Protein 3IG9 (pdb70)

B-factor: mean 31.06, std 15.55, range [7.88, 134.61]

Solvent-accessible surface area: 17744 Å² total; per-residue (Å²): 91,30,59,11,1,6,66,12,75,87,24,116,27,52,183,51,91,38,9,128,29,45,79,0,0,0,34,89,120,30,30,53,128,93,84,144,94,64,36,96,77,75,74,70,79,114,43,158,165,37,68,36,143,57,56,3,94,67,54,15,2,7,112,34,43,10,55,50,16,48,76,58,41,112,130,118,31,29,62,0,3,8,65,14,90,83,37,116,23,56,181,47,90,20,9,93,34,50,78,1,0,0,34,7,114,38,10,30,117,97,29,141,20,43,42,39,87,15,47,4,76,16,41,157,163,38,66,40,142,60,59,4,112,71,50,52,34,6,121,94,51,10,50,45,12,42,79,55,46,106,86,97,101,30,59,12,0,7,69,17,76,77,18,115,32,52,179,41,93,33,8,82,31,47,79,0,0,0,31,89,110,34,30,47,115,95,84,129,93,62,53,93,78,76,84,74,85,110,33,155,165,37,55,37,142,57,53,2,106,77,49,55,31,6,127,78,44,11,52,46,12,39,52,50,5,46,131,78,29,59,0,4,7,76,13,75,75,26,114,36,52,170,48,89,36,10,122,30,57,77,1,0,0,33,6,110,31,10,21,120,73,42,131,25,42,27,22,51,13,46,4,88,18,44,158,165,37,72,50,140,59,58,4,114,77,47,51,36,3,118,90,50,8,54,46,10,39,75,56,33,117,128

CATH classification: 3.90.930.20

Structure (mmCIF, N/CA/C/O backbone):
data_3IG9
#
_entry.id   3IG9
#
_cell.length_a   49.128
_cell.length_b   49.128
_cell.length_c   198.674
_cell.angle_alpha   90.00
_cell.angle_beta   90.00
_cell.angle_gamma   120.00
#
_symmetry.space_group_name_H-M   'P 61'
#
loop_
_entity.id
_entity.type
_entity.pdbx_description
1 polymer 'Soc small outer capsid protein'
2 non-polymer IMIDAZOLE
3 water water
#
loop_
_atom_site.group_PDB
_atom_site.id
_atom_site.type_symbol
_atom_site.label_atom_id
_atom_site.label_alt_id
_atom_site.label_comp_id
_atom_site.label_asym_id
_atom_site.label_entity_id
_atom_site.label_seq_id
_atom_site.pdbx_PDB_ins_code
_atom_site.Cartn_x
_atom_site.Cartn_y
_atom_site.Cartn_z
_atom_site.occupancy
_atom_site.B_iso_or_equiv
_atom_site.auth_seq_id
_atom_site.auth_comp_id
_atom_site.auth_asym_id
_atom_site.auth_atom_id
_atom_site.pdbx_PDB_model_num
ATOM 1 N N . GLY A 1 2 ? -6.428 26.058 94.164 1.00 54.09 2 GLY A N 1
ATOM 2 C CA . GLY A 1 2 ? -6.379 27.275 93.373 1.00 46.23 2 GLY A CA 1
ATOM 3 C C . GLY A 1 2 ? -5.282 28.232 93.811 1.00 43.01 2 GLY A C 1
ATOM 4 O O . GLY A 1 2 ? -4.697 28.090 94.888 1.00 32.73 2 GLY A O 1
ATOM 5 N N . GLY A 1 3 ? -4.992 29.214 92.965 1.00 34.70 3 GLY A N 1
ATOM 6 C CA . GLY A 1 3 ? -4.003 30.219 93.300 1.00 30.81 3 GLY A CA 1
ATOM 7 C C . GLY A 1 3 ? -2.575 29.740 93.116 1.00 26.37 3 GLY A C 1
ATOM 8 O O . GLY A 1 3 ? -2.318 28.755 92.416 1.00 24.11 3 GLY A O 1
ATOM 9 N N . TYR A 1 4 ? -1.645 30.443 93.752 1.00 18.75 4 TYR A N 1
ATOM 10 C CA . TYR A 1 4 ? -0.225 30.173 93.573 1.00 16.59 4 TYR A CA 1
ATOM 11 C C . TYR A 1 4 ? 0.472 29.961 94.903 1.00 24.05 4 TYR A C 1
ATOM 12 O O . TYR A 1 4 ? 0.048 30.481 95.941 1.00 20.46 4 TYR A O 1
ATOM 21 N N . VAL A 1 5 ? 1.550 29.192 94.848 1.00 14.51 5 VAL A N 1
ATOM 22 C CA . VAL A 1 5 ? 2.489 29.081 95.953 1.00 13.06 5 VAL A CA 1
ATOM 23 C C . VAL A 1 5 ? 3.701 29.915 95.560 1.00 18.44 5 VAL A C 1
ATOM 24 O O . VAL A 1 5 ? 4.381 29.605 94.582 1.00 17.28 5 VAL A O 1
ATOM 28 N N . ASN A 1 6 ? 3.950 30.992 96.294 1.00 12.19 6 ASN A N 1
ATOM 29 C CA . ASN A 1 6 ? 5.078 31.860 95.997 1.00 11.03 6 ASN A CA 1
ATOM 30 C C . ASN A 1 6 ? 6.293 31.449 96.822 1.00 12.77 6 ASN A C 1
ATOM 31 O O . ASN A 1 6 ? 6.352 31.696 98.028 1.00 12.01 6 ASN A O 1
ATOM 36 N N . ILE A 1 7 ? 7.250 30.799 96.161 1.00 12.65 7 ILE A N 1
ATOM 37 C CA . ILE A 1 7 ? 8.422 30.240 96.829 1.00 12.62 7 ILE A CA 1
ATOM 38 C C . ILE A 1 7 ? 9.649 31.127 96.641 1.00 17.29 7 ILE A C 1
ATOM 39 O O . ILE A 1 7 ? 10.035 31.437 95.514 1.00 15.70 7 ILE A O 1
ATOM 44 N N . LYS A 1 8 ? 10.260 31.546 97.743 1.00 10.82 8 LYS A N 1
ATOM 45 C CA . LYS A 1 8 ? 11.561 32.188 97.660 1.00 13.94 8 LYS A CA 1
ATOM 46 C C . LYS A 1 8 ? 12.589 31.327 98.373 1.00 20.46 8 LYS A C 1
ATOM 47 O O . LYS A 1 8 ? 12.451 31.031 99.561 1.00 16.84 8 LYS A O 1
ATOM 53 N N . THR A 1 9 ? 13.615 30.921 97.637 1.00 16.30 9 THR A N 1
ATOM 54 C CA . THR A 1 9 ? 14.714 30.167 98.218 1.00 17.30 9 THR A CA 1
ATOM 55 C C . THR A 1 9 ? 15.918 31.086 98.359 1.00 17.71 9 THR A C 1
ATOM 56 O O . THR A 1 9 ? 16.047 32.072 97.627 1.00 19.59 9 THR A O 1
ATOM 60 N N . PHE A 1 10 ? 16.799 30.769 99.299 1.00 13.29 10 PHE A N 1
ATOM 61 C CA . PHE A 1 10 ? 17.886 31.672 99.641 1.00 16.11 10 PHE A CA 1
ATOM 62 C C . PHE A 1 10 ? 19.226 31.126 99.165 1.00 19.93 10 PHE A C 1
ATOM 63 O O . PHE A 1 10 ? 19.501 29.933 99.288 1.00 17.95 10 PHE A O 1
ATOM 71 N N . THR A 1 11 ? 20.060 32.010 98.628 1.00 19.72 11 THR A N 1
ATOM 72 C CA . THR A 1 11 ? 21.410 31.631 98.222 1.00 22.26 11 THR A CA 1
ATOM 73 C C . THR A 1 11 ? 22.209 31.180 99.438 1.00 19.35 11 THR A C 1
ATOM 74 O O . THR A 1 11 ? 22.151 31.812 100.493 1.00 24.70 11 THR A O 1
ATOM 78 N N . HIS A 1 12 ? 22.951 30.086 99.291 1.00 22.71 12 HIS A N 1
ATOM 79 C CA . HIS A 1 12 ? 23.764 29.554 100.383 1.00 22.13 12 HIS A CA 1
ATOM 80 C C . HIS A 1 12 ? 24.888 28.639 99.877 1.00 22.43 12 HIS A C 1
ATOM 81 O O . HIS A 1 12 ? 24.741 27.978 98.852 1.00 22.12 12 HIS A O 1
ATOM 88 N N . PRO A 1 13 ? 26.012 28.586 100.609 1.00 27.33 13 PRO A N 1
ATOM 89 C CA . PRO A 1 13 ? 27.124 27.692 100.260 1.00 28.43 13 PRO A CA 1
ATOM 90 C C . PRO A 1 13 ? 26.708 26.218 100.306 1.00 33.91 13 PRO A C 1
ATOM 91 O O . PRO A 1 13 ? 25.838 25.846 101.095 1.00 27.25 13 PRO A O 1
ATOM 95 N N . ALA A 1 14 ? 27.333 25.394 99.470 1.00 25.30 14 ALA A N 1
ATOM 96 C CA . ALA A 1 14 ? 27.039 23.964 99.412 1.00 33.44 14 ALA A CA 1
ATOM 97 C C . ALA A 1 14 ? 28.310 23.180 99.115 1.00 48.43 14 ALA A C 1
ATOM 98 O O . ALA A 1 14 ? 28.432 22.550 98.063 1.00 60.74 14 ALA A O 1
ATOM 100 N N . GLY A 1 15 ? 29.254 23.217 100.046 1.00 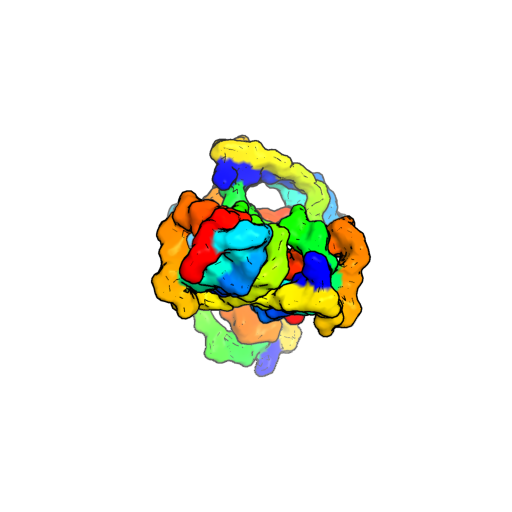39.18 15 GLY A N 1
ATOM 101 C CA . GLY A 1 15 ? 30.570 22.660 99.800 1.00 36.99 15 GLY A CA 1
ATOM 102 C C . GLY A 1 15 ? 31.512 23.774 99.396 1.00 37.49 15 GLY A C 1
ATOM 103 O O . GLY A 1 15 ? 31.074 24.797 98.867 1.00 36.42 15 GLY A O 1
ATOM 104 N N . GLU A 1 16 ? 32.804 23.591 99.644 1.00 35.58 16 GLU A N 1
ATOM 105 C CA . GLU A 1 16 ? 33.766 24.627 99.304 1.00 36.08 16 GLU A CA 1
ATOM 106 C C . GLU A 1 16 ? 33.726 24.906 97.803 1.00 35.91 16 GLU A C 1
ATOM 107 O O . GLU A 1 16 ? 33.665 23.984 96.989 1.00 37.81 16 GLU A O 1
ATOM 113 N N . GLY A 1 17 ? 33.730 26.185 97.446 1.00 38.02 17 GLY A N 1
ATOM 114 C CA . GLY A 1 17 ? 33.691 26.590 96.054 1.00 38.16 17 GLY A CA 1
ATOM 115 C C . GLY A 1 17 ? 32.357 26.333 95.372 1.00 36.62 17 GLY A C 1
ATOM 116 O O . GLY A 1 17 ? 32.222 26.559 94.172 1.00 40.09 17 GLY A O 1
ATOM 117 N N . LYS A 1 18 ? 31.369 25.864 96.132 1.00 27.70 18 LYS A N 1
ATOM 118 C CA . LYS A 1 18 ? 30.053 25.563 95.567 1.00 23.38 18 LYS A CA 1
ATOM 119 C C . LYS A 1 18 ? 28.923 26.254 96.314 1.00 26.81 18 LYS A C 1
ATOM 120 O O . LYS A 1 18 ? 29.059 26.599 97.484 1.00 25.18 18 LYS A O 1
ATOM 126 N N . GLU A 1 19 ? 27.804 26.454 95.625 1.00 22.60 19 GLU A N 1
ATOM 127 C CA . GLU A 1 19 ? 26.658 27.123 96.211 1.00 20.54 19 GLU A CA 1
ATOM 128 C C . GLU A 1 19 ? 25.377 26.667 95.535 1.00 24.36 19 GLU A C 1
ATOM 129 O O . GLU A 1 19 ? 25.405 25.954 94.532 1.00 29.48 19 GLU A O 1
ATOM 135 N N . VAL A 1 20 ? 24.254 27.069 96.111 1.00 20.32 20 VAL A N 1
ATOM 136 C CA . VAL A 1 20 ? 22.972 26.994 95.430 1.00 18.55 20 VAL A CA 1
ATOM 137 C C . VAL A 1 20 ? 22.438 28.417 95.403 1.00 26.24 20 VAL A C 1
ATOM 138 O O . VAL A 1 20 ? 22.336 29.065 96.443 1.00 22.13 20 VAL A O 1
ATOM 142 N N . LYS A 1 21 ? 22.128 28.913 94.211 1.00 27.36 21 LYS A N 1
ATOM 143 C CA . LYS A 1 21 ? 21.591 30.257 94.065 1.00 29.03 21 LYS A CA 1
ATOM 144 C C . LYS A 1 21 ? 20.125 30.265 94.485 1.00 24.97 21 LYS A C 1
ATOM 145 O O . LYS A 1 21 ? 19.394 29.309 94.228 1.00 21.82 21 LYS A O 1
ATOM 151 N N . GLY A 1 22 ? 19.702 31.340 95.143 1.00 18.85 22 GLY A N 1
ATOM 152 C CA . GLY A 1 22 ? 18.300 31.503 95.477 1.00 20.76 22 GLY A CA 1
ATOM 153 C C . GLY A 1 22 ? 17.496 31.829 94.234 1.00 24.85 22 GLY A C 1
ATOM 154 O O . GLY A 1 22 ? 18.051 32.266 93.222 1.00 21.86 22 GLY A O 1
ATOM 155 N N . MET A 1 23 ? 16.188 31.602 94.302 1.00 15.73 23 MET A N 1
ATOM 156 C CA . MET A 1 23 ? 15.281 31.980 93.228 1.00 18.02 23 MET A CA 1
ATOM 157 C C . MET A 1 23 ? 13.925 32.362 93.815 1.00 22.23 23 MET A C 1
ATOM 158 O O . MET A 1 23 ? 13.595 31.976 94.938 1.00 18.18 23 MET A O 1
ATOM 163 N N . GLU A 1 24 ? 13.149 33.124 93.050 1.00 15.49 24 GLU A N 1
ATOM 164 C CA . GLU A 1 24 ? 11.768 33.422 93.401 1.00 14.58 24 GLU A CA 1
ATOM 165 C C . GLU A 1 24 ? 10.865 32.910 92.284 1.00 27.18 24 GLU A C 1
ATOM 166 O O . GLU A 1 24 ? 10.972 33.354 91.140 1.00 21.19 24 GLU A O 1
ATOM 172 N N . VAL A 1 25 ? 9.983 31.972 92.613 1.00 16.37 25 VAL A N 1
ATOM 173 C CA . VAL A 1 25 ? 9.126 31.354 91.607 1.00 11.59 25 VAL A CA 1
ATOM 174 C C . VAL A 1 25 ? 7.705 31.247 92.113 1.00 13.94 25 VAL A C 1
ATOM 175 O O . VAL A 1 25 ? 7.487 30.895 93.269 1.00 13.93 25 VAL A O 1
ATOM 179 N N . SER A 1 26 ? 6.741 31.579 91.256 1.00 14.70 26 SER A N 1
ATOM 180 C CA . SER A 1 26 ? 5.333 31.360 91.577 1.00 13.57 26 SER A CA 1
ATOM 181 C C . SER A 1 26 ? 4.850 30.096 90.862 1.00 15.81 26 SER A C 1
ATOM 182 O O . SER A 1 26 ? 4.997 29.971 89.650 1.00 16.70 26 SER A O 1
ATOM 185 N N . VAL A 1 27 ? 4.301 29.160 91.633 1.00 13.06 27 VAL A N 1
ATOM 186 C CA . VAL A 1 27 ? 3.876 27.861 91.127 1.00 15.29 27 VAL A CA 1
ATOM 187 C C . VAL A 1 27 ? 2.387 27.654 91.383 1.00 18.75 27 VAL A C 1
ATOM 188 O O . VAL A 1 27 ? 1.951 27.722 92.530 1.00 18.89 27 VAL A O 1
ATOM 192 N N . PRO A 1 28 ? 1.599 27.399 90.320 1.00 18.79 28 PRO A N 1
ATOM 193 C CA . PRO A 1 28 ? 0.190 27.026 90.507 1.00 15.02 28 PRO A CA 1
ATOM 194 C C . PRO A 1 28 ? 0.085 25.933 91.569 1.00 23.45 28 PRO A C 1
ATOM 195 O O . PRO A 1 28 ? 0.852 24.978 91.505 1.00 14.46 28 PRO A O 1
ATOM 199 N N . PHE A 1 29 ? -0.824 26.057 92.534 1.00 16.79 29 PHE A N 1
ATOM 200 C CA . PHE A 1 29 ? -0.796 25.130 93.663 1.00 17.72 29 PHE A CA 1
ATOM 201 C C . PHE A 1 29 ? -0.990 23.674 93.266 1.00 17.07 29 PHE A C 1
ATOM 202 O O . PHE A 1 29 ? -0.418 22.782 93.888 1.00 21.92 29 PHE A O 1
ATOM 210 N N . GLU A 1 30 ? -1.814 23.428 92.254 1.00 14.11 30 GLU A N 1
ATOM 211 C CA . GLU A 1 30 ? -2.059 22.060 91.820 1.00 27.05 30 GLU A CA 1
ATOM 212 C C . GLU A 1 30 ? -0.792 21.399 91.268 1.00 27.74 30 GLU A C 1
ATOM 213 O O . GLU A 1 30 ? -0.525 20.230 91.547 1.00 18.87 30 GLU A O 1
ATOM 219 N N . ILE A 1 31 ? 0.006 22.160 90.525 1.00 19.23 31 ILE A N 1
ATOM 220 C CA . ILE A 1 31 ? 1.305 21.669 90.066 1.00 14.58 31 ILE A CA 1
ATOM 221 C C . ILE A 1 31 ? 2.220 21.391 91.253 1.00 14.78 31 ILE A C 1
ATOM 222 O O . ILE A 1 31 ? 2.875 20.352 91.323 1.00 18.90 31 ILE A O 1
ATOM 227 N N . TYR A 1 32 ? 2.244 22.318 92.200 1.00 17.60 32 TYR A N 1
ATOM 228 C CA . TYR A 1 32 ? 3.070 22.155 93.391 1.00 22.36 32 TYR A CA 1
ATOM 229 C C . TYR A 1 32 ? 2.671 20.926 94.209 1.00 20.78 32 TYR A C 1
ATOM 230 O O . TYR A 1 32 ? 3.523 20.124 94.591 1.00 21.60 32 TYR A O 1
ATOM 239 N N . SER A 1 33 ? 1.376 20.781 94.480 1.00 14.96 33 SER A N 1
ATOM 240 C CA . SER A 1 33 ? 0.914 19.707 95.361 1.00 28.32 33 SER A CA 1
ATOM 241 C C . SER A 1 33 ? 1.010 18.333 94.709 1.00 27.51 33 SER A C 1
ATOM 242 O O . SER A 1 33 ? 1.155 17.319 95.400 1.00 20.63 33 SER A O 1
ATOM 245 N N . ASN A 1 34 ? 0.941 18.303 93.378 1.00 22.61 34 ASN A N 1
ATOM 246 C CA . ASN A 1 34 ? 1.060 17.056 92.637 1.00 23.55 34 ASN A CA 1
ATOM 247 C C . ASN A 1 34 ? 2.425 16.410 92.837 1.00 30.28 34 ASN A C 1
ATOM 248 O O . ASN A 1 34 ? 2.535 15.185 92.914 1.00 22.79 34 ASN A O 1
ATOM 253 N N . GLU A 1 35 ? 3.464 17.239 92.900 1.00 20.07 35 GLU A N 1
ATOM 254 C CA . GLU A 1 35 ? 4.833 16.749 92.997 1.00 22.23 35 GLU A CA 1
ATOM 255 C C . GLU A 1 35 ? 5.780 17.863 93.420 1.00 26.43 35 GLU A C 1
ATOM 256 O O . GLU A 1 35 ? 5.988 18.829 92.690 1.00 20.98 35 GLU A O 1
ATOM 262 N N . HIS A 1 36 ? 6.343 17.733 94.612 1.00 20.13 36 HIS A N 1
ATOM 263 C CA . HIS A 1 36 ? 7.350 18.674 95.060 1.00 20.16 36 HIS A CA 1
ATOM 264 C C . HIS A 1 36 ? 8.405 17.920 95.844 1.00 23.15 36 HIS A C 1
ATOM 265 O O . HIS A 1 36 ? 8.139 16.850 96.399 1.00 19.52 36 HIS A O 1
ATOM 272 N N . ARG A 1 37 ? 9.606 18.480 95.875 1.00 15.81 37 ARG A N 1
ATOM 273 C CA . ARG A 1 37 ? 10.665 17.937 96.702 1.00 18.31 37 ARG A CA 1
ATOM 274 C C . ARG A 1 37 ? 11.217 19.024 97.611 1.00 21.64 37 ARG A C 1
ATOM 275 O O . ARG A 1 37 ? 11.707 20.050 97.142 1.00 23.07 37 ARG A O 1
ATOM 283 N N . ILE A 1 38 ? 11.115 18.798 98.915 1.00 20.34 38 ILE A N 1
ATOM 284 C CA . ILE A 1 38 ? 11.666 19.715 99.901 1.00 25.10 38 ILE A CA 1
ATOM 285 C C . ILE A 1 38 ? 12.824 19.021 100.596 1.00 38.69 38 ILE A C 1
ATOM 286 O O . ILE A 1 38 ? 12.623 18.115 101.404 1.00 43.28 38 ILE A O 1
ATOM 291 N N . ALA A 1 39 ? 14.040 19.437 100.267 1.00 36.36 39 ALA A N 1
ATOM 292 C CA . ALA A 1 39 ? 15.229 18.801 100.816 1.00 51.09 39 ALA A CA 1
ATOM 293 C C . ALA A 1 39 ? 16.157 19.838 101.445 1.00 58.88 39 ALA A C 1
ATOM 294 O O . ALA A 1 39 ? 17.185 19.499 102.033 1.00 67.24 39 ALA A O 1
ATOM 296 N N . ASP A 1 40 ? 15.771 21.102 101.323 1.00 46.53 40 ASP A N 1
ATOM 297 C CA . ASP A 1 40 ? 16.574 22.214 101.800 1.00 43.93 40 ASP A CA 1
ATOM 298 C C . ASP A 1 40 ? 15.725 23.099 102.709 1.00 31.96 40 ASP A C 1
ATOM 299 O O . ASP A 1 40 ? 14.560 23.357 102.410 1.00 24.81 40 ASP A O 1
ATOM 304 N N . ALA A 1 41 ? 16.299 23.561 103.816 1.00 24.06 41 ALA A N 1
ATOM 305 C CA . ALA A 1 41 ? 15.560 24.410 104.745 1.00 27.26 41 ALA A CA 1
ATOM 306 C C . ALA A 1 41 ? 15.567 25.877 104.316 1.00 24.41 41 ALA A C 1
ATOM 307 O O . ALA A 1 41 ? 14.887 26.707 104.915 1.00 24.47 41 ALA A O 1
ATOM 309 N N . HIS A 1 42 ? 16.342 26.189 103.282 1.00 15.21 42 HIS A N 1
ATOM 310 C CA . HIS A 1 42 ? 16.571 27.577 102.882 1.00 18.84 42 HIS A CA 1
ATOM 311 C C . HIS A 1 42 ? 15.504 28.094 101.933 1.00 18.66 42 HIS A C 1
ATOM 312 O O . HIS A 1 42 ? 15.804 28.436 100.794 1.00 17.08 42 HIS A O 1
ATOM 319 N N . TYR A 1 43 ? 14.262 28.164 102.404 1.00 10.09 43 TYR A N 1
ATOM 320 C CA . TYR A 1 43 ? 13.171 28.667 101.579 1.00 11.19 43 TYR A CA 1
ATOM 321 C C . TYR A 1 43 ? 12.029 29.148 102.457 1.00 10.83 43 TYR A C 1
ATOM 322 O O . TYR A 1 43 ? 11.973 28.839 103.647 1.00 17.79 43 TY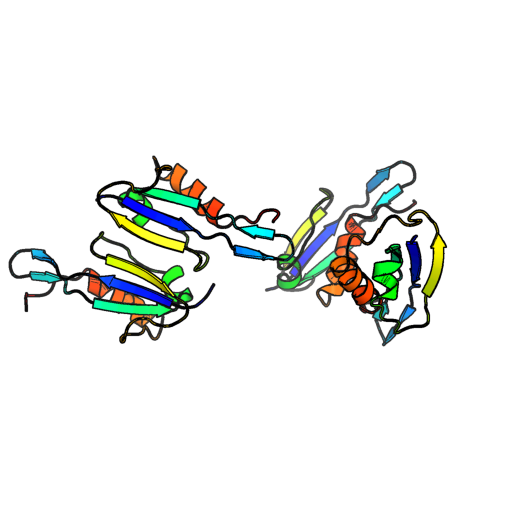R A O 1
ATOM 331 N N . GLN A 1 44 ? 11.114 29.896 101.854 1.00 9.45 44 GLN A N 1
ATOM 332 C CA . GLN A 1 44 ? 9.871 30.283 102.505 1.00 7.88 44 GLN A CA 1
ATOM 333 C C . GLN A 1 44 ? 8.777 30.185 101.449 1.00 15.39 44 GLN A C 1
ATOM 334 O O . GLN A 1 44 ? 9.060 30.189 100.249 1.00 13.74 44 GLN A O 1
ATOM 340 N N . THR A 1 45 ? 7.528 30.092 101.886 1.00 11.85 45 THR A N 1
ATOM 341 C CA . THR A 1 45 ? 6.425 30.077 100.943 1.00 9.03 45 THR A CA 1
ATOM 342 C C . THR A 1 45 ? 5.244 30.878 101.469 1.00 14.19 45 THR A C 1
ATOM 343 O O . THR A 1 45 ? 4.948 30.859 102.664 1.00 14.96 45 THR A O 1
ATOM 347 N N . PHE A 1 46 ? 4.590 31.608 100.574 1.00 8.78 46 PHE A N 1
ATOM 348 C CA . PHE A 1 46 ? 3.296 32.218 100.881 1.00 10.32 46 PHE A CA 1
ATOM 349 C C . PHE A 1 46 ? 2.356 32.033 99.700 1.00 13.20 46 PHE A C 1
ATOM 350 O O . PHE A 1 46 ? 2.788 32.080 98.552 1.00 16.07 46 PHE A O 1
ATOM 358 N N . PRO A 1 47 ? 1.069 31.821 99.983 1.00 17.32 47 PRO A N 1
ATOM 359 C CA . PRO A 1 47 ? 0.087 31.599 98.926 1.00 18.52 47 PRO A CA 1
ATOM 360 C C . PRO A 1 47 ? -0.587 32.905 98.505 1.00 20.22 47 PRO A C 1
ATOM 361 O O . PRO A 1 47 ? -0.629 33.856 99.291 1.00 15.96 47 PRO A O 1
ATOM 365 N N . SER A 1 48 ? -1.102 32.948 97.277 1.00 20.34 48 SER A N 1
ATOM 366 C CA . SER A 1 48 ? -1.854 34.106 96.795 1.00 18.56 48 SER A CA 1
ATOM 367 C C . SER A 1 48 ? -2.671 33.754 95.556 1.00 23.52 48 SER A C 1
ATOM 368 O O . SER A 1 48 ? -2.368 32.784 94.854 1.00 19.77 48 SER A O 1
ATOM 371 N N . GLU A 1 49 ? -3.704 34.551 95.288 1.00 16.07 49 GLU A N 1
ATOM 372 C CA . GLU A 1 49 ? -4.569 34.313 94.136 1.00 13.88 49 GLU A CA 1
ATOM 373 C C . GLU A 1 49 ? -3.824 34.580 92.833 1.00 24.20 49 GLU A C 1
ATOM 374 O O . GLU A 1 49 ? -4.045 33.899 91.833 1.00 21.30 49 GLU A O 1
ATOM 380 N N . LYS A 1 50 ? -2.948 35.580 92.849 1.00 21.91 50 LYS A N 1
ATOM 381 C CA . LYS A 1 50 ? -2.171 35.938 91.667 1.00 17.70 50 LYS A CA 1
ATOM 382 C C . LYS A 1 50 ? -0.682 35.662 91.886 1.00 22.27 50 LYS A C 1
ATOM 383 O O . LYS A 1 50 ? -0.208 35.658 93.022 1.00 17.41 50 LYS A O 1
ATOM 389 N N . ALA A 1 51 ? 0.055 35.425 90.805 1.00 16.55 51 ALA A N 1
ATOM 390 C CA . ALA A 1 51 ? 1.487 35.163 90.915 1.00 14.05 51 ALA A CA 1
ATOM 391 C C . ALA A 1 51 ? 2.228 36.416 91.370 1.00 17.64 51 ALA A C 1
ATOM 392 O O . ALA A 1 51 ? 2.150 37.460 90.727 1.00 19.56 51 ALA A O 1
ATOM 394 N N . ALA A 1 52 ? 2.955 36.308 92.477 1.00 15.58 52 ALA A N 1
ATOM 395 C CA . ALA A 1 52 ? 3.618 37.470 93.065 1.00 17.50 52 ALA A CA 1
ATOM 396 C C . ALA A 1 52 ? 4.998 37.703 92.472 1.00 15.88 52 ALA A C 1
ATOM 397 O O . ALA A 1 52 ? 5.558 38.801 92.579 1.00 15.68 52 ALA A O 1
ATOM 399 N N . TYR A 1 53 ? 5.551 36.674 91.840 1.00 12.92 53 TYR A N 1
ATOM 400 C CA . TYR A 1 53 ? 6.900 36.773 91.296 1.00 11.12 53 TYR A CA 1
ATOM 401 C C . TYR A 1 53 ? 6.911 36.788 89.769 1.00 16.29 53 TYR A C 1
ATOM 402 O O . TYR A 1 53 ? 5.943 36.383 89.129 1.00 19.87 53 TYR A O 1
ATOM 411 N N . THR A 1 54 ? 8.010 37.274 89.197 1.00 24.16 54 THR A N 1
ATOM 412 C CA . THR A 1 54 ? 8.115 37.437 87.749 1.00 29.25 54 THR A CA 1
ATOM 413 C C . THR A 1 54 ? 8.246 36.085 87.053 1.00 26.14 54 THR A C 1
ATOM 414 O O . THR A 1 54 ? 7.705 35.881 85.966 1.00 34.73 54 THR A O 1
ATOM 418 N N . THR A 1 55 ? 8.942 35.151 87.694 1.00 25.72 55 THR A N 1
ATOM 419 C CA . THR A 1 55 ? 9.058 33.804 87.149 1.00 30.23 55 THR A CA 1
ATOM 420 C C . THR A 1 55 ? 7.864 32.961 87.573 1.00 24.49 55 THR A C 1
ATOM 421 O O . THR A 1 55 ? 7.715 32.633 88.746 1.00 17.32 55 THR A O 1
ATOM 425 N N . VAL A 1 56 ? 7.015 32.621 86.611 1.00 17.51 56 VAL A N 1
ATOM 426 C CA . VAL A 1 56 ? 5.822 31.835 86.871 1.00 20.16 56 VAL A CA 1
ATOM 427 C C . VAL A 1 56 ? 5.908 30.488 86.158 1.00 23.15 56 VAL A C 1
ATOM 428 O O . VAL A 1 56 ? 6.091 30.427 84.940 1.00 21.46 56 VAL A O 1
ATOM 432 N N . VAL A 1 57 ? 5.776 29.411 86.923 1.00 20.67 57 VAL A N 1
ATOM 433 C CA . VAL A 1 57 ? 5.786 28.060 86.370 1.00 18.09 57 VAL A CA 1
ATOM 434 C C . VAL A 1 57 ? 4.580 27.850 85.467 1.00 24.86 57 VAL A C 1
ATOM 435 O O . VAL A 1 57 ? 3.478 28.297 85.776 1.00 24.28 57 VAL A O 1
ATOM 439 N N . THR A 1 58 ? 4.794 27.173 84.344 1.00 23.51 58 THR A N 1
ATOM 440 C CA . THR A 1 58 ? 3.740 26.994 83.359 1.00 26.96 58 THR A CA 1
ATOM 441 C C . THR A 1 58 ? 3.129 25.594 83.384 1.00 34.89 58 THR A C 1
ATOM 442 O O . THR A 1 58 ? 1.918 25.438 83.226 1.00 36.00 58 THR A O 1
ATOM 446 N N . ASP A 1 59 ? 3.968 24.580 83.572 1.00 28.40 59 ASP A N 1
ATOM 447 C CA . ASP A 1 59 ? 3.498 23.198 83.597 1.00 34.29 59 ASP A CA 1
ATOM 448 C C . ASP A 1 59 ? 4.356 22.324 84.505 1.00 24.03 59 ASP A C 1
ATOM 449 O O . ASP A 1 59 ? 5.305 22.804 85.116 1.00 20.26 59 ASP A O 1
ATOM 454 N N . ALA A 1 60 ? 4.008 21.045 84.596 1.00 20.31 60 ALA A N 1
ATOM 455 C CA . ALA A 1 60 ? 4.689 20.130 85.502 1.00 23.10 60 ALA A CA 1
ATOM 456 C C . ALA A 1 60 ? 6.172 20.012 85.182 1.00 22.22 60 ALA A C 1
ATOM 457 O O . ALA A 1 60 ? 7.005 19.949 86.087 1.00 17.16 60 ALA A O 1
ATOM 459 N N . ALA A 1 61 ? 6.504 19.992 83.894 1.00 19.49 61 ALA A N 1
ATOM 460 C CA . ALA A 1 61 ? 7.897 19.853 83.473 1.00 22.47 61 ALA A CA 1
ATOM 461 C C . ALA A 1 61 ? 8.733 21.060 83.889 1.00 17.29 61 ALA A C 1
ATOM 462 O O . ALA A 1 61 ? 9.875 20.920 84.319 1.00 16.49 61 ALA A O 1
ATOM 464 N N . ASP A 1 62 ? 8.164 22.249 83.739 1.00 21.31 62 ASP A N 1
ATOM 465 C CA . ASP A 1 62 ? 8.840 23.473 84.144 1.00 20.50 62 ASP A CA 1
ATOM 466 C C . ASP A 1 62 ? 9.144 23.435 85.650 1.00 16.76 62 ASP A C 1
ATOM 467 O O . ASP A 1 62 ? 10.232 23.808 86.086 1.00 19.47 62 ASP A O 1
ATOM 472 N N . TRP A 1 63 ? 8.185 22.964 86.438 1.00 15.89 63 TRP A N 1
ATOM 473 C CA . TRP A 1 63 ? 8.350 22.926 87.892 1.00 11.24 63 TRP A CA 1
ATOM 474 C C . TRP A 1 63 ? 9.388 21.883 88.305 1.00 19.74 63 TRP A C 1
ATOM 475 O O . TRP A 1 63 ? 10.225 22.134 89.171 1.00 20.50 63 TRP A O 1
ATOM 486 N N . ARG A 1 64 ? 9.336 20.711 87.683 1.00 22.80 64 ARG A N 1
ATOM 487 C CA . ARG A 1 64 ? 10.327 19.677 87.948 1.00 19.89 64 ARG A CA 1
ATOM 488 C C . ARG A 1 64 ? 11.738 20.244 87.766 1.00 17.69 64 ARG A C 1
ATOM 489 O O . ARG A 1 64 ? 12.628 20.012 88.585 1.00 19.72 64 ARG A O 1
ATOM 497 N N . THR A 1 65 ? 11.928 20.990 86.683 1.00 16.76 65 THR A N 1
ATOM 498 C CA . THR A 1 65 ? 13.213 21.607 86.378 1.00 17.61 65 THR A CA 1
ATOM 499 C C . THR A 1 65 ? 13.636 22.630 87.431 1.00 19.73 65 THR A C 1
ATOM 500 O O . THR A 1 65 ? 14.752 22.586 87.954 1.00 18.38 65 THR A O 1
ATOM 504 N N . LYS A 1 66 ? 12.742 23.556 87.744 1.00 20.03 66 LYS A N 1
ATOM 505 C CA . LYS A 1 66 ? 13.055 24.583 88.731 1.00 15.83 66 LYS A CA 1
ATOM 506 C C . LYS A 1 66 ? 13.247 24.009 90.135 1.00 16.99 66 LYS A C 1
ATOM 507 O O . LYS A 1 66 ? 14.118 24.462 90.875 1.00 19.08 66 LYS A O 1
ATOM 513 N N . ASN A 1 67 ? 12.431 23.023 90.501 1.00 15.45 67 ASN A N 1
ATOM 514 C CA . ASN A 1 67 ? 12.531 22.399 91.824 1.00 13.92 67 ASN A CA 1
ATOM 515 C C . ASN A 1 67 ? 13.909 21.749 91.988 1.00 21.56 67 ASN A C 1
ATOM 516 O O . ASN A 1 67 ? 14.526 21.833 93.048 1.00 22.98 67 ASN A O 1
ATOM 521 N N . ALA A 1 68 ? 14.387 21.113 90.925 1.00 19.44 68 ALA A N 1
ATOM 522 C CA . ALA A 1 68 ? 15.686 20.443 90.948 1.00 28.14 68 ALA A CA 1
ATOM 523 C C . ALA A 1 68 ? 16.839 21.439 91.063 1.00 28.35 68 ALA A C 1
ATOM 524 O O . ALA A 1 68 ? 17.880 21.126 91.635 1.00 27.00 68 ALA A O 1
ATOM 526 N N . ALA A 1 69 ? 16.651 22.638 90.520 1.00 22.82 69 ALA A N 1
ATOM 527 C CA . ALA A 1 69 ? 17.681 23.670 90.590 1.00 22.93 69 ALA A CA 1
ATOM 528 C C . ALA A 1 69 ? 17.839 24.205 92.009 1.00 27.54 69 ALA A C 1
ATOM 529 O O . ALA A 1 69 ? 18.767 24.966 92.292 1.00 31.45 69 ALA A O 1
ATOM 531 N N . MET A 1 70 ? 16.931 23.805 92.896 1.00 31.15 70 MET A N 1
ATOM 532 C CA . MET A 1 70 ? 16.998 24.192 94.305 1.00 27.34 70 MET A CA 1
ATOM 533 C C . MET A 1 70 ? 17.921 23.264 95.101 1.00 30.43 70 MET A C 1
ATOM 534 O O . MET A 1 70 ? 18.323 23.592 96.213 1.00 31.29 70 MET A O 1
ATOM 539 N N . PHE A 1 71 ? 18.248 22.106 94.530 1.00 36.46 71 PHE A N 1
ATOM 540 C CA . PHE A 1 71 ? 19.030 21.096 95.239 1.00 37.16 71 PHE A CA 1
ATOM 541 C C . PHE A 1 71 ? 20.324 20.729 94.531 1.00 43.67 71 PHE A C 1
ATOM 542 O O . PHE A 1 71 ? 21.045 19.831 94.967 1.00 54.90 71 PHE A O 1
ATOM 550 N N . THR A 1 72 ? 20.618 21.416 93.436 1.00 29.31 72 THR A N 1
ATOM 551 C CA . THR A 1 72 ? 21.824 21.120 92.675 1.00 40.63 72 THR A CA 1
ATOM 552 C C . THR A 1 72 ? 22.900 22.162 92.941 1.00 44.04 72 THR A C 1
ATOM 553 O O . THR A 1 72 ? 22.769 23.312 92.525 1.00 37.14 72 THR A O 1
ATOM 557 N N . PRO A 1 73 ? 23.964 21.766 93.658 1.00 44.59 73 PRO A N 1
ATOM 558 C CA . PRO A 1 73 ? 25.081 22.679 93.918 1.00 39.54 73 PRO A CA 1
ATOM 559 C C . PRO A 1 73 ? 25.771 23.080 92.624 1.00 31.01 73 PRO A C 1
ATOM 560 O O . PRO A 1 73 ? 25.913 22.259 91.717 1.00 36.95 73 PRO A O 1
ATOM 564 N N . THR A 1 74 ? 26.196 24.337 92.550 1.00 26.58 74 THR A N 1
ATOM 565 C CA . THR A 1 74 ? 26.866 24.868 91.372 1.00 26.81 74 THR A CA 1
ATOM 566 C C . THR A 1 74 ? 28.129 25.613 91.796 1.00 30.05 74 THR A C 1
ATOM 567 O O . THR A 1 74 ? 28.191 26.142 92.900 1.00 32.75 74 THR A O 1
ATOM 571 N N . PRO A 1 75 ? 29.146 25.645 90.922 1.00 38.50 75 PRO A N 1
ATOM 572 C CA . PRO A 1 75 ? 30.384 26.383 91.204 1.00 37.53 75 PRO A CA 1
ATOM 573 C C . PRO A 1 75 ? 30.126 27.875 91.398 1.00 29.73 75 PRO A C 1
ATOM 574 O O . PRO A 1 75 ? 29.325 28.457 90.669 1.00 31.88 75 PRO A O 1
ATOM 578 N N . VAL A 1 76 ? 30.804 28.483 92.366 1.00 33.53 76 VAL A N 1
ATOM 579 C CA . VAL A 1 76 ? 30.628 29.903 92.656 1.00 37.55 76 VAL A CA 1
ATOM 580 C C . VAL A 1 76 ? 31.158 30.779 91.526 1.00 48.76 76 VAL A C 1
ATOM 581 O O . VAL A 1 76 ? 31.908 30.313 90.669 1.00 53.90 76 VAL A O 1
ATOM 585 N N . MET B 1 1 ? -10.590 7.815 96.386 1.00 40.47 1 MET B N 1
ATOM 586 C CA . MET B 1 1 ? -11.119 6.739 95.557 1.00 41.76 1 MET B CA 1
ATOM 587 C C . MET B 1 1 ? -12.598 6.938 95.221 1.00 51.80 1 MET B C 1
ATOM 588 O O . MET B 1 1 ? -13.224 7.891 95.676 1.00 58.82 1 MET B O 1
ATOM 593 N N . GLY B 1 2 ? -13.148 6.039 94.413 1.00 50.82 2 GLY B N 1
ATOM 594 C CA . GLY B 1 2 ? -14.507 6.190 93.936 1.00 38.44 2 GLY B CA 1
ATOM 595 C C . GLY B 1 2 ? -15.400 5.005 94.248 1.00 29.98 2 GLY B C 1
ATOM 596 O O . GLY B 1 2 ? -15.252 4.350 95.282 1.00 25.65 2 GLY B O 1
ATOM 597 N N . GLY B 1 3 ? -16.335 4.736 93.345 1.00 26.01 3 GLY B N 1
ATOM 598 C CA . GLY B 1 3 ? -17.280 3.652 93.522 1.00 23.65 3 GLY B CA 1
ATOM 599 C C . GLY B 1 3 ? -18.403 3.997 94.485 1.00 22.15 3 GLY B C 1
ATOM 600 O O . GLY B 1 3 ? -18.837 5.148 94.582 1.00 20.74 3 GLY B O 1
ATOM 601 N N . TYR B 1 4 ? -18.884 2.986 95.200 1.00 16.55 4 TYR B N 1
ATOM 602 C CA . TYR B 1 4 ? -19.999 3.179 96.110 1.00 11.62 4 TYR B CA 1
ATOM 603 C C . TYR B 1 4 ? -19.689 2.592 97.467 1.00 12.07 4 TYR B C 1
ATOM 604 O O . TYR B 1 4 ? -18.803 1.750 97.599 1.00 14.36 4 TYR B O 1
ATOM 613 N N . VAL B 1 5 ? -20.430 3.051 98.467 1.00 17.29 5 VAL B N 1
ATOM 614 C CA . VAL B 1 5 ? -20.498 2.370 99.752 1.00 19.14 5 VAL B CA 1
ATOM 615 C C . VAL B 1 5 ? -21.907 1.803 99.860 1.00 17.75 5 VAL B C 1
ATOM 616 O O . VAL B 1 5 ? -22.892 2.546 99.802 1.00 18.66 5 VAL B O 1
ATOM 620 N N . ASN B 1 6 ? -22.000 0.483 99.974 1.00 12.57 6 ASN B N 1
ATOM 621 C CA . ASN B 1 6 ? -23.279 -0.196 100.094 1.00 13.67 6 ASN B CA 1
ATOM 622 C C . ASN B 1 6 ? -23.603 -0.429 101.561 1.00 14.23 6 ASN B C 1
ATOM 623 O O . ASN B 1 6 ? -22.816 -1.029 102.284 1.00 19.27 6 ASN B O 1
ATOM 628 N N . ILE B 1 7 ? -24.757 0.055 102.000 1.00 17.83 7 ILE B N 1
ATOM 629 C CA . ILE B 1 7 ? -25.141 -0.075 103.399 1.00 13.89 7 ILE B CA 1
ATOM 630 C C . ILE B 1 7 ? -26.409 -0.900 103.548 1.00 20.52 7 ILE B C 1
ATOM 631 O O . ILE B 1 7 ? -27.437 -0.598 102.935 1.00 20.56 7 ILE B O 1
ATOM 636 N N . LYS B 1 8 ? -26.323 -1.951 104.357 1.00 20.76 8 LYS B N 1
ATOM 637 C CA . LYS B 1 8 ? -27.493 -2.728 104.730 1.00 17.44 8 LYS B CA 1
ATOM 638 C C . LYS B 1 8 ? -27.774 -2.562 106.219 1.00 15.11 8 LYS B C 1
ATOM 639 O O . LYS B 1 8 ? -26.900 -2.788 107.055 1.00 19.03 8 LYS B O 1
ATOM 645 N N . THR B 1 9 ? -28.989 -2.144 106.541 1.00 21.20 9 THR B N 1
ATOM 646 C CA . THR B 1 9 ? -29.418 -2.061 107.930 1.00 20.72 9 THR B CA 1
ATOM 647 C C . THR B 1 9 ? -30.452 -3.138 108.177 1.00 19.43 9 THR B C 1
ATOM 648 O O . THR B 1 9 ? -31.090 -3.621 107.244 1.00 25.02 9 THR B O 1
ATOM 652 N N . PHE B 1 10 ? -30.627 -3.504 109.438 1.00 24.03 10 PHE B N 1
ATOM 653 C CA . PHE B 1 10 ? -31.493 -4.618 109.770 1.00 21.78 10 PHE B CA 1
ATOM 654 C C . PHE B 1 10 ? -32.662 -4.179 110.632 1.00 23.29 10 PHE B C 1
ATOM 655 O O . PHE B 1 10 ? -32.485 -3.419 111.579 1.00 27.46 10 PHE B O 1
ATOM 663 N N . THR B 1 11 ? -33.851 -4.655 110.275 1.00 32.88 11 THR B N 1
ATOM 664 C CA . THR B 1 11 ? -35.068 -4.393 111.035 1.00 36.71 11 THR B CA 1
ATOM 665 C C . THR B 1 11 ? -34.877 -4.774 112.496 1.00 31.36 11 THR B C 1
ATOM 666 O O . THR B 1 11 ? -34.268 -5.795 112.802 1.00 32.66 11 THR B O 1
ATOM 670 N N . HIS B 1 12 ? -35.403 -3.948 113.394 1.00 30.39 12 HIS B N 1
ATOM 671 C CA . HIS B 1 12 ? -35.297 -4.196 114.823 1.00 33.29 12 HIS B CA 1
ATOM 672 C C . HIS B 1 12 ? -36.352 -3.396 115.580 1.00 38.97 12 HIS B C 1
ATOM 673 O O . HIS B 1 12 ? -36.747 -2.314 115.147 1.00 38.27 12 HIS B O 1
ATOM 680 N N . PRO B 1 13 ? -36.819 -3.933 116.716 1.00 37.07 13 PRO B N 1
ATOM 681 C CA . PRO B 1 13 ? -37.795 -3.211 117.538 1.00 43.23 13 PRO B CA 1
ATOM 682 C C . PRO B 1 13 ? -37.213 -1.885 118.019 1.00 47.27 13 PRO B C 1
ATOM 683 O O . PRO B 1 13 ? -35.993 -1.743 118.094 1.00 52.93 13 PRO B O 1
ATOM 687 N N . ALA B 1 14 ? -38.074 -0.925 118.332 1.00 41.28 14 ALA B N 1
ATOM 688 C CA . ALA B 1 14 ? -37.614 0.375 118.802 1.00 39.77 14 ALA B CA 1
ATOM 689 C C . ALA B 1 14 ? -38.661 1.011 119.705 1.00 48.52 14 ALA B C 1
ATOM 690 O O . ALA B 1 14 ? -39.339 1.961 119.317 1.00 57.99 14 ALA B O 1
ATOM 692 N N . GLY B 1 15 ? -38.785 0.481 120.917 1.00 59.29 15 GLY B N 1
ATOM 693 C CA . GLY B 1 15 ? -39.824 0.917 121.829 1.00 58.51 15 GLY B CA 1
ATOM 694 C C . GLY B 1 15 ? -41.108 0.168 121.540 1.00 54.39 15 GLY B C 1
ATOM 695 O O . GLY B 1 15 ? -41.278 -0.399 120.461 1.00 52.45 15 GLY B O 1
ATOM 696 N N . GLU B 1 16 ? -42.022 0.167 122.501 1.00 59.38 16 GLU B N 1
ATOM 697 C CA . GLU B 1 16 ? -43.251 -0.602 122.361 1.00 63.39 16 GLU B CA 1
ATOM 698 C C . GLU B 1 16 ? -44.091 -0.114 121.179 1.00 53.00 16 GLU B C 1
ATOM 699 O O . GLU B 1 16 ? -44.336 1.083 121.028 1.00 49.42 16 GLU B O 1
ATOM 70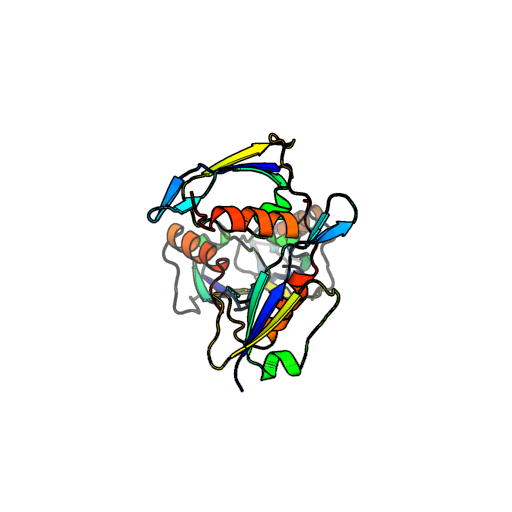5 N N . GLY B 1 17 ? -44.512 -1.052 120.336 1.00 50.80 17 GLY B N 1
ATOM 706 C CA . GLY B 1 17 ? -45.330 -0.741 119.177 1.00 49.48 17 GLY B CA 1
ATOM 707 C C . GLY B 1 17 ? -44.562 -0.187 117.988 1.00 50.34 17 GLY B C 1
ATOM 708 O O . GLY B 1 17 ? -45.123 -0.032 116.904 1.00 50.46 17 GLY B O 1
ATOM 709 N N . LYS B 1 18 ? -43.278 0.102 118.181 1.00 43.89 18 LYS B N 1
ATOM 710 C CA . LYS B 1 18 ? -42.474 0.744 117.139 1.00 38.40 18 LYS B CA 1
ATOM 711 C C . LYS B 1 18 ? -41.290 -0.109 116.688 1.00 43.84 18 LYS B C 1
ATOM 712 O O . LYS B 1 18 ? -40.986 -1.141 117.290 1.00 40.43 18 LYS B O 1
ATOM 718 N N . GLU B 1 19 ? -40.622 0.337 115.625 1.00 34.07 19 GLU B N 1
ATOM 719 C CA . GLU B 1 19 ? -39.461 -0.364 115.088 1.00 28.71 19 GLU B CA 1
ATOM 720 C C . GLU B 1 19 ? -38.736 0.505 114.065 1.00 27.98 19 GLU B C 1
ATOM 721 O O . GLU B 1 19 ? -39.268 1.508 113.597 1.00 27.28 19 GLU B O 1
ATOM 727 N N . VAL B 1 20 ? -37.510 0.121 113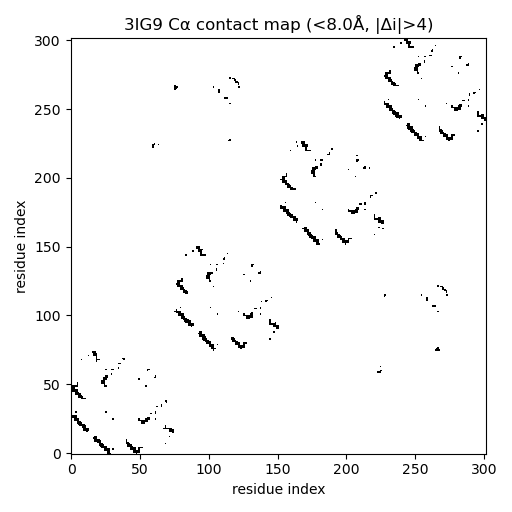.736 1.00 30.60 20 VAL B N 1
ATOM 728 C CA . VAL B 1 20 ? -36.793 0.739 112.628 1.00 27.74 20 VAL B CA 1
ATOM 729 C C . VAL B 1 20 ? -36.578 -0.335 111.582 1.00 29.07 20 VAL B C 1
ATOM 730 O O . VAL B 1 20 ? -35.946 -1.352 111.857 1.00 31.28 20 VAL B O 1
ATOM 734 N N . LYS B 1 21 ? -37.113 -0.115 110.386 1.00 31.83 21 LYS B N 1
ATOM 735 C CA . LYS B 1 21 ? -37.100 -1.139 109.348 1.00 34.43 21 LYS B CA 1
ATOM 736 C C . LYS B 1 21 ? -35.793 -1.154 108.557 1.00 31.87 21 LYS B C 1
ATOM 737 O O . LYS B 1 21 ? -35.213 -0.108 108.277 1.00 25.75 21 LYS B O 1
ATOM 743 N N . GLY B 1 22 ? -35.339 -2.353 108.207 1.00 24.71 22 GLY B N 1
ATOM 744 C CA . GLY B 1 22 ? -34.096 -2.519 107.483 1.00 27.23 22 GLY B CA 1
ATOM 745 C C . GLY B 1 22 ? -34.205 -2.001 106.067 1.00 27.54 22 GLY B C 1
ATOM 746 O O . GLY B 1 22 ? -35.274 -2.052 105.451 1.00 27.24 22 GLY B O 1
ATOM 747 N N . MET B 1 23 ? -33.092 -1.493 105.552 1.00 24.33 23 MET B N 1
ATOM 748 C CA . MET B 1 23 ? -33.032 -0.999 104.189 1.00 24.36 23 MET B CA 1
ATOM 749 C C . MET B 1 23 ? -31.701 -1.390 103.552 1.00 20.29 23 MET B C 1
ATOM 750 O O . MET B 1 23 ? -30.759 -1.779 104.245 1.00 20.07 23 MET B O 1
ATOM 755 N N . GLU B 1 24 ? -31.654 -1.322 102.228 1.00 22.02 24 GLU B N 1
ATOM 756 C CA . GLU B 1 24 ? -30.431 -1.544 101.470 1.00 18.57 24 GLU B CA 1
ATOM 757 C C . GLU B 1 24 ? -30.243 -0.365 100.535 1.00 18.67 24 GLU B C 1
ATOM 758 O O . GLU B 1 24 ? -31.122 -0.067 99.729 1.00 22.79 24 GLU B O 1
ATOM 764 N N . VAL B 1 25 ? -29.106 0.314 100.640 1.00 21.23 25 VAL B N 1
ATOM 765 C CA . VAL B 1 25 ? -28.862 1.501 99.822 1.00 17.81 25 VAL B CA 1
ATOM 766 C C . VAL B 1 25 ? -27.403 1.608 99.397 1.00 20.23 25 VAL B C 1
ATOM 767 O O . VAL B 1 25 ? -26.502 1.258 100.158 1.00 16.64 25 VAL B O 1
ATOM 771 N N . SER B 1 26 ? -27.184 2.078 98.171 1.00 16.72 26 SER B N 1
ATOM 772 C CA . SER B 1 26 ? -25.840 2.343 97.672 1.00 15.28 26 SER B CA 1
ATOM 773 C C . SER B 1 26 ? -25.599 3.846 97.570 1.00 16.92 26 SER B C 1
ATOM 774 O O . SER B 1 26 ? -26.419 4.580 97.017 1.00 19.10 26 SER B O 1
ATOM 777 N N . VAL B 1 27 ? -24.478 4.302 98.121 1.00 16.60 27 VAL B N 1
ATOM 778 C CA . VAL B 1 27 ? -24.163 5.725 98.156 1.00 20.59 27 VAL B CA 1
ATOM 779 C C . VAL B 1 27 ? -22.829 6.003 97.477 1.00 20.63 27 VAL B C 1
ATOM 780 O O . VAL B 1 27 ? -21.822 5.380 97.806 1.00 18.65 27 VAL B O 1
ATOM 784 N N . PRO B 1 28 ? -22.815 6.948 96.525 1.00 26.85 28 PRO B N 1
ATOM 785 C CA . PRO B 1 28 ? -21.559 7.360 95.895 1.00 19.80 28 PRO B CA 1
ATOM 786 C C . PRO B 1 28 ? -20.496 7.610 96.955 1.00 20.16 28 PRO B C 1
ATOM 787 O O . PRO B 1 28 ? -20.767 8.284 97.952 1.00 18.69 28 PRO B O 1
ATOM 791 N N . PHE B 1 29 ? -19.297 7.079 96.742 1.00 23.51 29 PHE B N 1
ATOM 792 C CA . PHE B 1 29 ? -18.271 7.142 97.774 1.00 17.13 29 PHE B CA 1
ATOM 793 C C . PHE B 1 29 ? -18.052 8.550 98.308 1.00 22.22 29 PHE B C 1
ATOM 794 O O . PHE B 1 29 ? -17.933 8.745 99.516 1.00 25.06 29 PHE B O 1
ATOM 802 N N . GLU B 1 30 ? -18.003 9.526 97.404 1.00 23.64 30 GLU B N 1
ATOM 803 C CA . GLU B 1 30 ? -17.684 10.903 97.770 1.00 28.25 30 GLU B CA 1
ATOM 804 C C . GLU B 1 30 ? -18.715 11.468 98.736 1.00 26.22 30 GLU B C 1
ATOM 805 O O . GLU B 1 30 ? -18.363 12.094 99.736 1.00 27.60 30 GLU B O 1
ATOM 811 N N . ILE B 1 31 ? -19.987 11.241 98.420 1.00 28.13 31 ILE B N 1
ATOM 812 C CA . ILE B 1 31 ? -21.103 11.672 99.257 1.00 28.18 31 ILE B CA 1
ATOM 813 C C . ILE B 1 31 ? -21.041 11.026 100.632 1.00 24.94 31 ILE B C 1
ATOM 814 O O . ILE B 1 31 ? -21.183 11.696 101.654 1.00 25.15 31 ILE B O 1
ATOM 819 N N . TYR B 1 32 ? -20.835 9.715 100.653 1.00 19.21 32 TYR B N 1
ATOM 820 C CA . TYR B 1 32 ? -20.765 8.978 101.908 1.00 21.62 32 TYR B CA 1
ATOM 821 C C . TYR B 1 32 ? -19.578 9.391 102.781 1.00 31.43 32 TYR B C 1
ATOM 822 O O . TYR B 1 32 ? -19.730 9.597 103.984 1.00 29.49 32 TYR B O 1
ATOM 831 N N . SER B 1 33 ? -18.397 9.507 102.182 1.00 31.78 33 SER B N 1
ATOM 832 C CA . SER B 1 33 ? -17.198 9.794 102.959 1.00 28.01 33 SER B CA 1
ATOM 833 C C . SER B 1 33 ? -17.252 11.190 103.568 1.00 32.38 33 SER B C 1
ATOM 834 O O . SER B 1 33 ? -16.772 11.412 104.678 1.00 36.62 33 SER B O 1
ATOM 837 N N . ASN B 1 34 ? -17.849 12.129 102.847 1.00 42.83 34 ASN B N 1
ATOM 838 C CA . ASN B 1 34 ? -17.920 13.505 103.328 1.00 56.76 34 ASN B CA 1
ATOM 839 C C . ASN B 1 34 ? -18.955 13.738 104.429 1.00 58.23 34 ASN B C 1
ATOM 840 O O . ASN B 1 34 ? -18.861 14.716 105.173 1.00 67.96 34 ASN B O 1
ATOM 845 N N . GLU B 1 35 ? -19.932 12.843 104.540 1.00 44.79 35 GLU B N 1
ATOM 846 C CA . GLU B 1 35 ? -20.927 12.950 105.604 1.00 43.65 35 GLU B CA 1
ATOM 847 C C . GLU B 1 35 ? -21.779 11.695 105.760 1.00 29.56 35 GLU B C 1
ATOM 848 O O . GLU B 1 35 ? -22.504 11.309 104.849 1.00 37.66 35 GLU B O 1
ATOM 854 N N . HIS B 1 36 ? -21.682 11.066 106.924 1.00 37.67 36 HIS B N 1
ATOM 855 C CA . HIS B 1 36 ? -22.519 9.918 107.249 1.00 39.89 36 HIS B CA 1
ATOM 856 C C . HIS B 1 36 ? -22.605 9.715 108.753 1.00 41.98 36 HIS B C 1
ATOM 857 O O . HIS B 1 36 ? -21.627 9.901 109.477 1.00 46.57 36 HIS B O 1
ATOM 864 N N . ARG B 1 37 ? -23.786 9.326 109.214 1.00 35.78 37 ARG B N 1
ATOM 865 C CA . ARG B 1 37 ? -24.009 9.086 110.627 1.00 33.88 37 ARG B CA 1
ATOM 866 C C . ARG B 1 37 ? -24.098 7.595 110.920 1.00 34.50 37 ARG B C 1
ATOM 867 O O . ARG B 1 37 ? -24.934 6.890 110.358 1.00 34.51 37 ARG B O 1
ATOM 875 N N . ILE B 1 38 ? -23.211 7.121 111.787 1.00 33.72 38 ILE B N 1
ATOM 876 C CA . ILE B 1 38 ? -23.287 5.767 112.310 1.00 28.69 38 ILE B CA 1
ATOM 877 C C . ILE B 1 38 ? -23.703 5.866 113.773 1.00 39.69 38 ILE B C 1
ATOM 878 O O . ILE B 1 38 ? -22.896 6.228 114.631 1.00 41.01 38 ILE B O 1
ATOM 883 N N . ALA B 1 39 ? -24.964 5.554 114.056 1.00 41.69 39 ALA B N 1
ATOM 884 C CA . ALA B 1 39 ? -25.526 5.794 115.384 1.00 47.51 39 ALA B CA 1
ATOM 885 C C . ALA B 1 39 ? -25.686 4.517 116.203 1.00 47.40 39 ALA B C 1
ATOM 886 O O . ALA B 1 39 ? -25.911 4.572 117.414 1.00 52.17 39 ALA B O 1
ATOM 888 N N . ASP B 1 40 ? -25.575 3.372 115.539 1.00 32.83 40 ASP B N 1
ATOM 889 C CA . ASP B 1 40 ? -25.656 2.082 116.215 1.00 35.89 40 ASP B CA 1
ATOM 890 C C . ASP B 1 40 ? -25.060 0.983 115.345 1.00 32.52 40 ASP B C 1
ATOM 891 O O . ASP B 1 40 ? -24.644 1.236 114.211 1.00 30.13 40 ASP B O 1
ATOM 896 N N . ALA B 1 41 ? -25.031 -0.239 115.866 1.00 38.39 41 ALA B N 1
ATOM 897 C CA . ALA B 1 41 ? -24.332 -1.333 115.193 1.00 42.97 41 ALA B CA 1
ATOM 898 C C . ALA B 1 41 ? -25.219 -2.204 114.294 1.00 50.08 41 ALA B C 1
ATOM 899 O O . ALA B 1 41 ? -24.769 -3.235 113.785 1.00 50.26 41 ALA B O 1
ATOM 901 N N . HIS B 1 42 ? -26.464 -1.787 114.084 1.00 37.57 42 HIS B N 1
ATOM 902 C CA . HIS B 1 42 ? -27.417 -2.593 113.322 1.00 34.22 42 HIS B CA 1
ATOM 903 C C . HIS B 1 42 ? -27.253 -2.416 111.815 1.00 33.41 42 HIS B C 1
ATOM 904 O O . HIS B 1 42 ? -28.235 -2.259 111.078 1.00 21.90 42 HIS B O 1
ATOM 911 N N . TYR B 1 43 ? -26.006 -2.441 111.361 1.00 24.10 43 TYR B N 1
ATOM 912 C CA . TYR B 1 43 ? -25.702 -2.164 109.966 1.00 20.30 43 TYR B CA 1
ATOM 913 C C . TYR B 1 43 ? -24.555 -3.033 109.489 1.00 19.74 43 TYR B C 1
ATOM 914 O O . TYR B 1 43 ? -23.792 -3.577 110.292 1.00 24.97 43 TYR B O 1
ATOM 923 N N . GLN B 1 44 ? -24.444 -3.159 108.172 1.00 16.49 44 GLN B N 1
ATOM 924 C CA . GLN B 1 44 ? -23.276 -3.752 107.543 1.00 15.10 44 GLN B CA 1
ATOM 925 C C . GLN B 1 44 ? -23.001 -2.897 106.315 1.00 15.67 44 GLN B C 1
ATOM 926 O O . GLN B 1 44 ? -23.933 -2.393 105.681 1.00 17.06 44 GLN B O 1
ATOM 932 N N . THR B 1 45 ? -21.730 -2.705 105.992 1.00 13.33 45 THR B N 1
ATOM 933 C CA . THR B 1 45 ? -21.370 -1.864 104.855 1.00 21.31 45 THR B CA 1
ATOM 934 C C . THR B 1 45 ? -20.194 -2.448 104.078 1.00 13.02 45 THR B C 1
ATOM 935 O O . THR B 1 45 ? -19.295 -3.056 104.660 1.00 14.84 45 THR B O 1
ATOM 939 N N . PHE B 1 46 ? -20.222 -2.288 102.757 1.00 13.85 46 PHE B N 1
ATOM 940 C CA . PHE B 1 46 ? -19.145 -2.760 101.897 1.00 17.79 46 PHE B CA 1
ATOM 941 C C . PHE B 1 46 ? -18.938 -1.753 100.787 1.00 10.72 46 PHE B C 1
ATOM 942 O O . PHE B 1 46 ? -19.899 -1.331 100.160 1.00 14.99 46 PHE B O 1
ATOM 950 N N . PRO B 1 47 ? -17.683 -1.348 100.552 1.00 15.36 47 PRO B N 1
ATOM 951 C CA . PRO B 1 47 ? -17.387 -0.488 99.403 1.00 13.41 47 PRO B CA 1
ATOM 952 C C . PRO B 1 47 ? -17.242 -1.329 98.133 1.00 14.79 47 PRO B C 1
ATOM 953 O O . PRO B 1 47 ? -16.738 -2.450 98.208 1.00 16.59 47 PRO B O 1
ATOM 957 N N . SER B 1 48 ? -17.661 -0.801 96.989 1.00 10.68 48 SER B N 1
ATOM 958 C CA . SER B 1 48 ? -17.516 -1.540 95.735 1.00 13.76 48 SER B CA 1
ATOM 959 C C . SER B 1 48 ? -17.484 -0.603 94.548 1.00 14.85 48 SER B C 1
ATOM 960 O O . SER B 1 48 ? -17.864 0.563 94.651 1.00 15.47 48 SER B O 1
ATOM 963 N N . GLU B 1 49 ? -17.024 -1.129 93.418 1.00 15.97 49 GLU B N 1
ATOM 964 C CA . GLU B 1 49 ? -16.927 -0.370 92.182 1.00 22.78 49 GLU B CA 1
ATOM 965 C C . GLU B 1 49 ? -18.318 0.024 91.682 1.00 24.57 49 GLU B C 1
ATOM 966 O O . GLU B 1 49 ? -18.525 1.140 91.200 1.00 27.04 49 GLU B O 1
ATOM 972 N N . LYS B 1 50 ? -19.270 -0.895 91.812 1.00 17.37 50 LYS B N 1
ATOM 973 C CA . LYS B 1 50 ? -20.614 -0.693 91.275 1.00 15.64 50 LYS B CA 1
ATOM 974 C C . LYS B 1 50 ? -21.650 -0.718 92.399 1.00 25.60 50 LYS B C 1
ATOM 975 O O . LYS B 1 50 ? -21.409 -1.297 93.457 1.00 19.94 50 LYS B O 1
ATOM 981 N N . ALA B 1 51 ? -22.797 -0.084 92.177 1.00 22.01 51 ALA B N 1
ATOM 982 C CA . ALA B 1 51 ? -23.865 -0.111 93.172 1.00 24.47 51 ALA B CA 1
ATOM 983 C C . ALA B 1 51 ? -24.352 -1.540 93.345 1.00 25.39 51 ALA B C 1
ATOM 984 O O . ALA B 1 51 ? -24.744 -2.192 92.377 1.00 21.84 51 ALA B O 1
ATOM 986 N N . ALA B 1 52 ? -24.314 -2.023 94.583 1.00 19.34 52 ALA B N 1
ATOM 987 C CA . ALA B 1 52 ? -24.671 -3.402 94.892 1.00 21.10 52 ALA B CA 1
ATOM 988 C C . ALA B 1 52 ? -26.173 -3.560 95.039 1.00 21.42 52 ALA B C 1
ATOM 989 O O . ALA B 1 52 ? -26.705 -4.655 94.869 1.00 14.88 52 ALA B O 1
ATOM 991 N N . TYR B 1 53 ? -26.844 -2.464 95.379 1.00 18.25 53 TYR B N 1
ATOM 992 C CA . TYR B 1 53 ? -28.257 -2.508 95.725 1.00 22.10 53 TYR B CA 1
ATOM 993 C C . TYR B 1 53 ? -29.122 -1.738 94.738 1.00 32.69 53 TYR B C 1
ATOM 994 O O . TYR B 1 53 ? -28.627 -0.903 93.989 1.00 29.26 53 TYR B O 1
ATOM 1003 N N . THR B 1 54 ? -30.419 -2.018 94.752 1.00 28.73 54 THR B N 1
ATOM 1004 C CA . THR B 1 54 ? -31.343 -1.382 93.818 1.00 37.21 54 THR B CA 1
ATOM 1005 C C . THR B 1 54 ? -31.508 0.109 94.104 1.00 33.17 54 THR B C 1
ATOM 1006 O O . THR B 1 54 ? -31.551 0.922 93.183 1.00 39.26 54 THR B O 1
ATOM 1010 N N . THR B 1 55 ? -31.602 0.462 95.382 1.00 26.51 55 THR B N 1
ATOM 1011 C CA . THR B 1 55 ? -31.750 1.858 95.785 1.00 28.17 55 THR B CA 1
ATOM 1012 C C . THR B 1 55 ? -30.419 2.611 95.794 1.00 32.00 55 THR B C 1
ATOM 1013 O O . THR B 1 55 ? -29.542 2.328 96.611 1.00 28.33 55 THR B O 1
ATOM 1017 N N . VAL B 1 56 ? -30.279 3.577 94.887 1.00 26.33 56 VAL B N 1
ATOM 1018 C CA . VAL B 1 56 ? -29.035 4.338 94.762 1.00 24.29 56 VAL B CA 1
ATOM 1019 C C . VAL B 1 56 ? -29.241 5.825 95.063 1.00 28.61 56 VAL B C 1
ATOM 1020 O O . VAL B 1 56 ? -30.128 6.466 94.502 1.00 26.31 56 VAL B O 1
ATOM 1024 N N . VAL B 1 57 ? -28.417 6.362 95.958 1.00 26.31 57 VAL B N 1
ATOM 1025 C CA . VAL B 1 57 ? -28.484 7.770 96.346 1.00 22.18 57 VAL B CA 1
ATOM 1026 C C . VAL B 1 57 ? -28.127 8.702 95.195 1.00 33.70 57 VAL B C 1
ATOM 1027 O O . VAL B 1 57 ? -27.056 8.584 94.601 1.00 32.12 57 VAL B O 1
ATOM 1031 N N . THR B 1 58 ? -29.027 9.637 94.897 1.00 35.15 58 THR B N 1
ATOM 1032 C CA . THR B 1 58 ? -28.871 10.523 93.746 1.00 40.89 58 THR B CA 1
ATOM 1033 C C . THR B 1 58 ? -27.992 11.738 94.034 1.00 50.41 58 THR B C 1
ATOM 1034 O O . THR B 1 58 ? -27.322 12.251 93.137 1.00 60.79 58 THR B O 1
ATOM 1038 N N . ASP B 1 59 ? -28.001 12.199 95.281 1.00 40.21 59 ASP B N 1
ATOM 1039 C CA . ASP B 1 59 ? -27.227 13.376 95.659 1.00 36.66 59 ASP B CA 1
ATOM 1040 C C . ASP B 1 59 ? -27.051 13.492 97.170 1.00 36.84 59 ASP B C 1
ATOM 1041 O O . ASP B 1 59 ? -27.555 12.665 97.930 1.00 39.95 59 ASP B O 1
ATOM 1046 N N . ALA B 1 60 ? -26.333 14.527 97.596 1.00 42.72 60 ALA B N 1
ATOM 1047 C CA . ALA B 1 60 ? -26.010 14.724 99.006 1.00 42.68 60 ALA B CA 1
ATOM 1048 C C . ALA B 1 60 ? -27.243 14.764 99.911 1.00 40.76 60 ALA B C 1
ATOM 1049 O O . ALA B 1 60 ? -27.226 14.230 101.017 1.00 35.60 60 ALA B O 1
ATOM 1051 N N . ALA B 1 61 ? -28.310 15.397 99.439 1.00 42.72 61 ALA B N 1
ATOM 1052 C CA . ALA B 1 61 ? -29.508 15.581 100.252 1.00 37.62 61 ALA B CA 1
ATOM 1053 C C . ALA B 1 61 ? -30.326 14.298 100.368 1.00 36.99 61 ALA B C 1
ATOM 1054 O O . ALA B 1 61 ?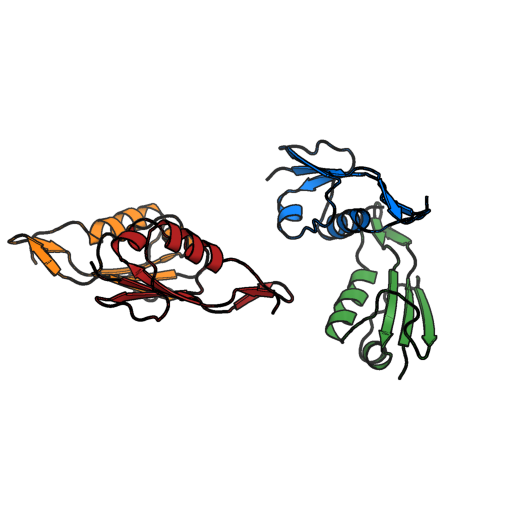 -30.922 14.024 101.407 1.00 37.17 61 ALA B O 1
ATOM 1056 N N . ASP B 1 62 ? -30.349 13.516 99.296 1.00 34.59 62 ASP B N 1
ATOM 1057 C CA . ASP B 1 62 ? -31.023 12.225 99.307 1.00 33.67 62 ASP B CA 1
ATOM 1058 C C . ASP B 1 62 ? -30.377 11.292 100.339 1.00 31.45 62 ASP B C 1
ATOM 1059 O O . ASP B 1 62 ? -31.063 10.495 100.985 1.00 32.20 62 ASP B O 1
ATOM 1064 N N . TRP B 1 63 ? -29.059 11.395 100.496 1.00 32.47 63 TRP B N 1
ATOM 1065 C CA . TRP B 1 63 ? -28.341 10.567 101.465 1.00 25.77 63 TRP B CA 1
ATOM 1066 C C . TRP B 1 63 ? -28.677 10.975 102.896 1.00 38.47 63 TRP B C 1
ATOM 1067 O O . TRP B 1 63 ? -28.908 10.124 103.748 1.00 34.28 63 TRP B O 1
ATOM 1078 N N . ARG B 1 64 ? -28.715 12.279 103.156 1.00 45.90 64 ARG B N 1
ATOM 1079 C CA . ARG B 1 64 ? -29.083 12.767 104.481 1.00 42.69 64 ARG B CA 1
ATOM 1080 C C . ARG B 1 64 ? -30.426 12.193 104.923 1.00 34.21 64 ARG B C 1
ATOM 1081 O O . ARG B 1 64 ? -30.590 11.788 106.073 1.00 35.17 64 ARG B O 1
ATOM 1089 N N . THR B 1 65 ? -31.379 12.154 103.997 1.00 28.14 65 THR B N 1
ATOM 1090 C CA . THR B 1 65 ? -32.724 11.667 104.282 1.00 33.48 65 THR B CA 1
ATOM 1091 C C . THR B 1 65 ? -32.723 10.177 104.594 1.00 32.58 65 THR B C 1
ATOM 1092 O O . THR B 1 65 ? -33.263 9.747 105.611 1.00 37.20 65 THR B O 1
ATOM 1096 N N . LYS B 1 66 ? -32.107 9.393 103.711 1.00 29.94 66 LYS B N 1
ATOM 1097 C CA . LYS B 1 66 ? -32.029 7.947 103.892 1.00 26.70 66 LYS B CA 1
ATOM 1098 C C . LYS B 1 66 ? -31.217 7.557 105.134 1.00 22.34 66 LYS B C 1
ATOM 1099 O O . LYS B 1 66 ? -31.602 6.652 105.878 1.00 31.09 66 LYS B O 1
ATOM 1105 N N . ASN B 1 67 ? -30.100 8.243 105.360 1.00 24.48 67 ASN B N 1
ATOM 1106 C CA . ASN B 1 67 ? -29.279 7.993 106.545 1.00 20.89 67 ASN B CA 1
ATOM 1107 C C . ASN B 1 67 ? -30.109 8.223 107.808 1.00 30.53 67 ASN B C 1
ATOM 1108 O O . ASN B 1 67 ? -30.110 7.402 108.728 1.00 35.44 67 ASN B O 1
ATOM 1113 N N . ALA B 1 68 ? -30.829 9.340 107.836 1.00 35.00 68 ALA B N 1
ATOM 1114 C CA . ALA B 1 68 ? -31.703 9.665 108.956 1.00 33.47 68 ALA B CA 1
ATOM 1115 C C . ALA B 1 68 ? -32.808 8.626 109.131 1.00 34.85 68 ALA B C 1
ATOM 1116 O O . ALA B 1 68 ? -33.232 8.352 110.250 1.00 32.42 68 ALA B O 1
ATOM 1118 N N . ALA B 1 69 ? -33.268 8.043 108.027 1.00 36.95 69 ALA B N 1
ATOM 1119 C CA . ALA B 1 69 ? -34.341 7.052 108.083 1.00 30.50 69 ALA B CA 1
ATOM 1120 C C . ALA B 1 69 ? -33.923 5.778 108.815 1.00 38.61 69 ALA B C 1
ATOM 1121 O O . ALA B 1 69 ? -34.771 5.004 109.264 1.00 34.49 69 ALA B O 1
ATOM 1123 N N . MET B 1 70 ? -32.616 5.566 108.939 1.00 27.81 70 MET B N 1
ATOM 1124 C CA . MET B 1 70 ? -32.090 4.385 109.618 1.00 27.90 70 MET B CA 1
ATOM 1125 C C . MET B 1 70 ? -32.283 4.456 111.123 1.00 39.70 70 MET B C 1
ATOM 1126 O O . MET B 1 70 ? -32.128 3.457 111.825 1.00 33.87 70 MET B O 1
ATOM 1131 N N . PHE B 1 71 ? -32.622 5.638 111.622 1.00 43.51 71 PHE B N 1
ATOM 1132 C CA . PHE B 1 71 ? -32.677 5.840 113.063 1.00 42.65 71 PHE B CA 1
ATOM 1133 C C . PHE B 1 71 ? -34.037 6.326 113.579 1.00 37.39 71 PHE B C 1
ATOM 1134 O O . PHE B 1 71 ? -34.247 6.421 114.788 1.00 46.70 71 PHE B O 1
ATOM 1142 N N . THR B 1 72 ? -34.960 6.613 112.665 1.00 31.83 72 THR B N 1
ATOM 1143 C CA . THR B 1 72 ? -36.292 7.075 113.046 1.00 37.40 72 THR B CA 1
ATOM 1144 C C . THR B 1 72 ? -37.265 5.915 113.259 1.00 29.62 72 THR B C 1
ATOM 1145 O O . THR B 1 72 ? -37.545 5.155 112.333 1.00 35.52 72 THR B O 1
ATOM 1149 N N . PRO B 1 73 ? -37.785 5.775 114.488 1.00 29.17 73 PRO B N 1
ATOM 1150 C CA . PRO B 1 73 ? -38.740 4.705 114.791 1.00 35.92 73 PRO B CA 1
ATOM 1151 C C . PRO B 1 73 ? -40.093 4.944 114.124 1.00 33.30 73 PRO B C 1
ATOM 1152 O O . PRO B 1 73 ? -40.554 6.082 114.051 1.00 39.98 73 PRO B O 1
ATOM 1156 N N . THR B 1 74 ? -40.714 3.872 113.643 1.00 39.34 74 THR B N 1
ATOM 1157 C CA . THR B 1 74 ? -42.024 3.949 113.010 1.00 34.75 74 THR B CA 1
ATOM 1158 C C . THR B 1 74 ? -42.925 2.848 113.552 1.00 41.67 74 THR B C 1
ATOM 1159 O O . THR B 1 74 ? -42.443 1.782 113.935 1.00 41.29 74 THR B O 1
ATOM 1163 N N . PRO B 1 75 ? -44.243 3.103 113.591 1.00 48.94 75 PRO B N 1
ATOM 1164 C CA . PRO B 1 75 ? -45.194 2.092 114.065 1.00 50.31 75 PRO B CA 1
ATOM 1165 C C . PRO B 1 75 ? -44.979 0.775 113.325 1.00 53.90 75 PRO B C 1
ATOM 1166 O O . PRO B 1 75 ? -44.921 0.774 112.097 1.00 44.03 75 PRO B O 1
ATOM 1170 N N . VAL B 1 76 ? -44.854 -0.324 114.064 1.00 57.42 76 VAL B N 1
ATOM 1171 C CA . VAL B 1 76 ? -44.542 -1.619 113.462 1.00 59.46 76 VAL B CA 1
ATOM 1172 C C . VAL B 1 76 ? -45.494 -1.971 112.323 1.00 62.50 76 VAL B C 1
ATOM 1173 O O . VAL B 1 76 ? -46.688 -1.682 112.387 1.00 53.64 76 VAL B O 1
ATOM 1177 N N . SER B 1 77 ? -44.955 -2.593 111.279 1.00 71.47 77 SER B N 1
ATOM 1178 C CA . SER B 1 77 ? -45.748 -2.966 110.123 1.00 84.84 77 SER B CA 1
ATOM 1179 C C . SER B 1 77 ? -44.939 -3.738 109.101 1.00 100.97 77 SER B C 1
ATOM 1180 O O . SER B 1 77 ? -43.878 -4.278 109.412 1.00 104.75 77 SER B O 1
ATOM 1181 N N . GLY C 1 2 ? 27.877 -5.735 76.751 1.00 54.80 2 GLY C N 1
ATOM 1182 C CA . GLY C 1 2 ? 28.459 -5.281 78.002 1.00 51.35 2 GLY C CA 1
ATOM 1183 C C . GLY C 1 2 ? 28.955 -3.847 77.939 1.00 45.15 2 GLY C C 1
ATOM 1184 O O . GLY C 1 2 ? 29.178 -3.303 76.856 1.00 43.40 2 GLY C O 1
ATOM 1185 N N . GLY C 1 3 ? 29.124 -3.233 79.108 1.00 26.04 3 GLY C N 1
ATOM 1186 C CA . GLY C 1 3 ? 29.626 -1.875 79.194 1.00 22.61 3 GLY C CA 1
ATOM 1187 C C . GLY C 1 3 ? 28.506 -0.857 79.284 1.00 23.97 3 GLY C C 1
ATOM 1188 O O . GLY C 1 3 ? 27.332 -1.212 79.443 1.00 27.99 3 GLY C O 1
ATOM 1189 N N . TYR C 1 4 ? 28.868 0.418 79.192 1.00 18.56 4 TYR C N 1
ATOM 1190 C CA . TYR C 1 4 ? 27.883 1.489 79.261 1.00 14.63 4 TYR C CA 1
ATOM 1191 C C . TYR C 1 4 ? 27.922 2.332 78.010 1.00 15.68 4 TYR C C 1
ATOM 1192 O O . TYR C 1 4 ? 28.957 2.432 77.355 1.00 18.28 4 TYR C O 1
ATOM 1201 N N . VAL C 1 5 ? 26.779 2.922 77.674 1.00 13.22 5 VAL C N 1
ATOM 1202 C CA . VAL C 1 5 ? 26.742 3.986 76.690 1.00 15.37 5 VAL C CA 1
ATOM 1203 C C . VAL C 1 5 ? 26.617 5.297 77.457 1.00 15.51 5 VAL C C 1
ATOM 1204 O O . VAL C 1 5 ? 25.651 5.514 78.178 1.00 16.98 5 VAL C O 1
ATOM 1208 N N . ASN C 1 6 ? 27.618 6.155 77.331 1.00 11.57 6 ASN C N 1
ATOM 1209 C CA . ASN C 1 6 ? 27.600 7.419 78.038 1.00 8.71 6 ASN C CA 1
ATOM 1210 C C . ASN C 1 6 ? 27.074 8.502 77.109 1.00 11.50 6 ASN C C 1
ATOM 1211 O O . ASN C 1 6 ? 27.750 8.916 76.164 1.00 13.32 6 ASN C O 1
ATOM 1216 N N . ILE C 1 7 ? 25.844 8.929 77.373 1.00 13.51 7 ILE C N 1
ATOM 1217 C CA . ILE C 1 7 ? 25.144 9.877 76.511 1.00 14.81 7 ILE C CA 1
ATOM 1218 C C . ILE C 1 7 ? 25.137 11.279 77.097 1.00 13.89 7 ILE C C 1
ATOM 1219 O O . ILE C 1 7 ? 24.714 11.480 78.241 1.00 15.91 7 ILE C O 1
ATOM 1224 N N . LYS C 1 8 ? 25.601 12.248 76.318 1.00 12.67 8 LYS C N 1
ATOM 1225 C CA . LYS C 1 8 ? 25.473 13.651 76.698 1.00 11.26 8 LYS C CA 1
ATOM 1226 C C . LYS C 1 8 ? 24.619 14.359 75.665 1.00 14.95 8 LYS C C 1
ATOM 1227 O O 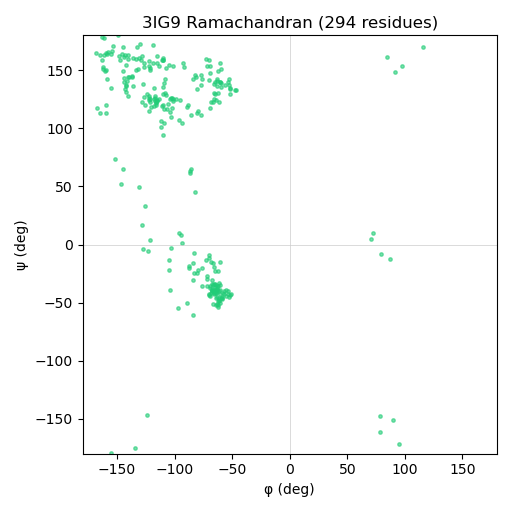. LYS C 1 8 ? 24.958 14.389 74.488 1.00 12.86 8 LYS C O 1
ATOM 1233 N N . THR C 1 9 ? 23.495 14.911 76.100 1.00 14.52 9 THR C N 1
ATOM 1234 C CA . THR C 1 9 ? 22.661 15.688 75.196 1.00 12.50 9 THR C CA 1
ATOM 1235 C C . THR C 1 9 ? 22.920 17.159 75.464 1.00 11.76 9 THR C C 1
ATOM 1236 O O . THR C 1 9 ? 23.303 17.531 76.573 1.00 15.99 9 THR C O 1
ATOM 1240 N N . PHE C 1 10 ? 22.716 17.995 74.455 1.00 12.24 10 PHE C N 1
ATOM 1241 C CA . PHE C 1 10 ? 23.013 19.411 74.588 1.00 14.70 10 PHE C CA 1
ATOM 1242 C C . PHE C 1 10 ? 21.743 20.241 74.664 1.00 16.33 10 PHE C C 1
ATOM 1243 O O . PHE C 1 10 ? 20.763 19.947 73.989 1.00 17.58 10 PHE C O 1
ATOM 1251 N N . THR C 1 11 ? 21.767 21.282 75.490 1.00 23.58 11 THR C N 1
ATOM 1252 C CA . THR C 1 11 ? 20.643 22.201 75.568 1.00 26.52 11 THR C CA 1
ATOM 1253 C C . THR C 1 11 ? 20.445 22.830 74.197 1.00 27.96 11 THR C C 1
ATOM 1254 O O . THR C 1 11 ? 21.416 23.139 73.505 1.00 27.54 11 THR C O 1
ATOM 1258 N N . HIS C 1 12 ? 19.191 22.995 73.794 1.00 25.14 12 HIS C N 1
ATOM 1259 C CA . HIS C 1 12 ? 18.884 23.572 72.490 1.00 28.95 12 HIS C CA 1
ATOM 1260 C C . HIS C 1 12 ? 17.442 24.070 72.420 1.00 31.74 12 HIS C C 1
ATOM 1261 O O . HIS C 1 12 ? 16.567 23.563 73.131 1.00 19.61 12 HIS C O 1
ATOM 1268 N N . PRO C 1 13 ? 17.192 25.075 71.564 1.00 34.67 13 PRO C N 1
ATOM 1269 C CA . PRO C 1 13 ? 15.861 25.662 71.384 1.00 32.13 13 PRO C CA 1
ATOM 1270 C C . PRO C 1 13 ? 14.859 24.620 70.915 1.00 31.03 13 PRO C C 1
ATOM 1271 O O . PRO C 1 13 ? 15.249 23.667 70.242 1.00 27.53 13 PRO C O 1
ATOM 1275 N N . ALA C 1 14 ? 13.587 24.804 71.263 1.00 26.67 14 ALA C N 1
ATOM 1276 C CA . ALA C 1 14 ? 12.542 23.850 70.896 1.00 29.59 14 ALA C CA 1
ATOM 1277 C C . ALA C 1 14 ? 11.210 24.549 70.634 1.00 39.73 14 ALA C C 1
ATOM 1278 O O . ALA C 1 14 ? 10.182 24.175 71.198 1.00 57.88 14 ALA C O 1
ATOM 1280 N N . GLY C 1 15 ? 11.221 25.560 69.778 1.00 31.79 15 GLY C N 1
ATOM 1281 C CA . GLY C 1 15 ? 10.017 26.348 69.572 1.00 49.41 15 GLY C CA 1
ATOM 1282 C C . GLY C 1 15 ? 9.997 27.536 70.510 1.00 47.62 15 GLY C C 1
ATOM 1283 O O . GLY C 1 15 ? 10.512 27.449 71.621 1.00 33.75 15 GLY C O 1
ATOM 1284 N N . GLU C 1 16 ? 9.397 28.642 70.078 1.00 44.42 16 GLU C N 1
ATOM 1285 C CA . GLU C 1 16 ? 9.561 29.903 70.795 1.00 41.91 16 GLU C CA 1
ATOM 1286 C C . GLU C 1 16 ? 9.264 29.828 72.289 1.00 34.37 16 GLU C C 1
ATOM 1287 O O . GLU C 1 16 ? 8.243 29.276 72.715 1.00 29.90 16 GLU C O 1
ATOM 1293 N N . GLY C 1 17 ? 10.168 30.412 73.070 1.00 32.39 17 GLY C N 1
ATOM 1294 C CA . GLY C 1 17 ? 10.008 30.504 74.505 1.00 32.23 17 GLY C CA 1
ATOM 1295 C C . GLY C 1 17 ? 10.534 29.277 75.218 1.00 23.78 17 GLY C C 1
ATOM 1296 O O . GLY C 1 17 ? 10.705 29.294 76.432 1.00 28.50 17 GLY C O 1
ATOM 1297 N N . LYS C 1 18 ? 10.814 28.223 74.453 1.00 26.35 18 LYS C N 1
ATOM 1298 C CA . LYS C 1 18 ? 11.109 26.913 75.032 1.00 22.53 18 LYS C CA 1
ATOM 1299 C C . LYS C 1 18 ? 12.474 26.357 74.631 1.00 25.71 18 LYS C C 1
ATOM 1300 O O . LYS C 1 18 ? 13.042 26.739 73.610 1.00 27.35 18 LYS C O 1
ATOM 1306 N N . GLU C 1 19 ? 12.987 25.443 75.445 1.00 19.60 19 GLU C N 1
ATOM 1307 C CA . GLU C 1 19 ? 14.231 24.751 75.138 1.00 20.63 19 GLU C CA 1
ATOM 1308 C C . GLU C 1 19 ? 14.168 23.351 75.718 1.00 20.92 19 GLU C C 1
ATOM 1309 O O . GLU C 1 19 ? 13.338 23.064 76.577 1.00 17.69 19 GLU C O 1
ATOM 1315 N N . VAL C 1 20 ? 15.036 22.474 75.239 1.00 14.21 20 VAL C N 1
ATOM 1316 C CA . VAL C 1 20 ? 15.196 21.172 75.873 1.00 22.74 20 VAL C CA 1
ATOM 1317 C C . VAL C 1 20 ? 16.556 21.157 76.544 1.00 25.64 20 VAL C C 1
ATOM 1318 O O . VAL C 1 20 ? 17.577 21.342 75.890 1.00 24.07 20 VAL C O 1
ATOM 1322 N N . LYS C 1 21 ? 16.568 20.958 77.855 1.00 19.16 21 LYS C N 1
ATOM 1323 C CA . LYS C 1 21 ? 17.814 20.998 78.599 1.00 22.17 21 LYS C CA 1
ATOM 1324 C C . LYS C 1 21 ? 18.613 19.715 78.415 1.00 15.08 21 LYS C C 1
ATOM 1325 O O . LYS C 1 21 ? 18.058 18.616 78.441 1.00 18.97 21 LYS C O 1
ATOM 1331 N N . GLY C 1 22 ? 19.920 19.865 78.220 1.00 16.07 22 GLY C N 1
ATOM 1332 C CA . GLY C 1 22 ? 20.796 18.726 78.042 1.00 19.06 22 GLY C CA 1
ATOM 1333 C C . GLY C 1 22 ? 20.968 17.946 79.326 1.00 23.47 22 GLY C C 1
ATOM 1334 O O . GLY C 1 22 ? 20.735 18.468 80.419 1.00 24.48 22 GLY C O 1
ATOM 1335 N N . MET C 1 23 ? 21.374 16.690 79.195 1.00 13.64 23 MET C N 1
ATOM 1336 C CA . MET C 1 23 ? 21.592 15.837 80.355 1.00 14.95 23 MET C CA 1
ATOM 1337 C C . MET C 1 23 ? 22.791 14.936 80.115 1.00 19.23 23 MET C C 1
ATOM 1338 O O . MET C 1 23 ? 23.247 14.784 78.983 1.00 17.29 23 MET C O 1
ATOM 1343 N N . GLU C 1 24 ? 23.324 14.364 81.188 1.00 17.21 24 GLU C N 1
ATOM 1344 C CA . GLU C 1 24 ? 24.346 13.337 81.059 1.00 24.67 24 GLU C CA 1
ATOM 1345 C C . GLU C 1 24 ? 23.846 12.077 81.733 1.00 18.85 24 GLU C C 1
ATOM 1346 O O . GLU C 1 24 ? 23.454 12.104 82.896 1.00 18.96 24 GLU C O 1
ATOM 1352 N N . VAL C 1 25 ? 23.833 10.976 80.994 1.00 11.46 25 VAL C N 1
ATOM 1353 C CA . VAL C 1 25 ? 23.350 9.717 81.544 1.00 16.24 25 VAL C CA 1
ATOM 1354 C C . VAL C 1 25 ? 24.177 8.533 81.038 1.00 13.79 25 VAL C C 1
ATOM 1355 O O . VAL C 1 25 ? 24.519 8.459 79.856 1.00 11.44 25 VAL C O 1
ATOM 1359 N N . SER C 1 26 ? 24.515 7.616 81.940 1.00 13.15 26 SER C N 1
ATOM 1360 C CA . SER C 1 26 ? 25.175 6.375 81.551 1.00 14.39 26 SER C CA 1
ATOM 1361 C C . SER C 1 26 ? 24.161 5.232 81.547 1.00 19.42 26 SER C C 1
ATOM 1362 O O . SER C 1 26 ? 23.471 5.008 82.539 1.00 21.03 26 SER C O 1
ATOM 1365 N N . VAL C 1 27 ? 24.075 4.525 80.422 1.00 12.72 27 VAL C N 1
ATOM 1366 C CA . VAL C 1 27 ? 23.078 3.475 80.232 1.00 18.28 27 VAL C CA 1
ATOM 1367 C C . VAL C 1 27 ? 23.780 2.161 79.927 1.00 14.56 27 VAL C C 1
ATOM 1368 O O . VAL C 1 27 ? 24.591 2.095 79.002 1.00 13.22 27 VAL C O 1
ATOM 1372 N N . PRO C 1 28 ? 23.479 1.105 80.704 1.00 17.31 28 PRO C N 1
ATOM 1373 C CA . PRO C 1 28 ? 24.039 -0.212 80.376 1.00 22.60 28 PRO C CA 1
ATOM 1374 C C . PRO C 1 28 ? 23.740 -0.520 78.911 1.00 27.13 28 PRO C C 1
ATOM 1375 O O . PRO C 1 28 ? 22.608 -0.303 78.476 1.00 27.34 28 PRO C O 1
ATOM 1379 N N . PHE C 1 29 ? 24.729 -1.006 78.164 1.00 23.05 29 PHE C N 1
ATOM 1380 C CA . PHE C 1 29 ? 24.580 -1.124 76.718 1.00 19.36 29 PHE C CA 1
ATOM 1381 C C . PHE C 1 29 ? 23.392 -1.972 76.294 1.00 27.10 29 PHE C C 1
ATOM 1382 O O . PHE C 1 29 ? 22.706 -1.646 75.326 1.00 21.98 29 PHE C O 1
ATOM 1390 N N . GLU C 1 30 ? 23.163 -3.068 77.009 1.00 25.31 30 GLU C N 1
ATOM 1391 C CA . GLU C 1 30 ? 22.079 -3.979 76.671 1.00 31.36 30 GLU C CA 1
ATOM 1392 C C . GLU C 1 30 ? 20.730 -3.259 76.706 1.00 29.94 30 GLU C C 1
ATOM 1393 O O . GLU C 1 30 ? 19.917 -3.403 75.797 1.00 26.31 30 GLU C O 1
ATOM 1399 N N . ILE C 1 31 ? 20.499 -2.481 77.759 1.00 20.22 31 ILE C N 1
ATOM 1400 C CA . ILE C 1 31 ? 19.258 -1.729 77.885 1.00 27.02 31 ILE C CA 1
ATOM 1401 C C . ILE C 1 31 ? 19.155 -0.691 76.771 1.00 27.00 31 ILE C C 1
ATOM 1402 O O . ILE C 1 31 ? 18.095 -0.511 76.170 1.00 20.55 31 ILE C O 1
ATOM 1407 N N . TYR C 1 32 ? 20.268 -0.024 76.484 1.00 24.02 32 TYR C N 1
ATOM 1408 C CA . TYR C 1 32 ? 20.288 1.005 75.451 1.00 19.97 32 TYR C CA 1
ATOM 1409 C C . TYR C 1 32 ? 19.952 0.442 74.077 1.00 25.07 32 TYR C C 1
ATOM 1410 O O . TYR C 1 32 ? 19.084 0.965 73.383 1.00 21.10 32 TYR C O 1
ATOM 1419 N N . SER C 1 33 ? 20.651 -0.619 73.682 1.00 25.45 33 SER C N 1
ATOM 1420 C CA . SER C 1 33 ? 20.477 -1.188 72.348 1.00 31.00 33 SER C CA 1
ATOM 1421 C C . SER C 1 33 ? 19.086 -1.776 72.145 1.00 25.07 33 SER C C 1
ATOM 1422 O O . SER C 1 33 ? 18.537 -1.721 71.044 1.00 29.48 33 SER C O 1
ATOM 1425 N N . ASN C 1 34 ? 18.519 -2.336 73.209 1.00 25.20 34 ASN C N 1
ATOM 1426 C CA . ASN C 1 34 ? 17.212 -2.982 73.122 1.00 30.26 34 ASN C CA 1
ATOM 1427 C C . ASN C 1 34 ? 16.066 -2.013 72.815 1.00 34.66 34 ASN C C 1
ATOM 1428 O O . ASN C 1 34 ? 15.108 -2.369 72.125 1.00 32.45 34 ASN C O 1
ATOM 1433 N N . GLU C 1 35 ? 16.164 -0.790 73.326 1.00 23.03 35 GLU C N 1
ATOM 1434 C CA . GLU C 1 35 ? 15.184 0.242 73.004 1.00 26.12 35 GLU C CA 1
ATOM 1435 C C . GLU C 1 35 ? 15.741 1.638 73.264 1.00 24.06 35 GLU C C 1
ATOM 1436 O O . GLU C 1 35 ? 16.116 1.970 74.385 1.00 24.71 35 GLU C O 1
ATOM 1442 N N . HIS C 1 36 ? 15.798 2.447 72.214 1.00 22.92 36 HIS C N 1
ATOM 1443 C CA . HIS C 1 36 ? 16.235 3.828 72.341 1.00 20.29 36 HIS C CA 1
ATOM 1444 C C . HIS C 1 36 ? 15.455 4.702 71.374 1.00 22.06 36 HIS C C 1
ATOM 1445 O O . HIS C 1 36 ? 15.026 4.245 70.315 1.00 28.35 36 HIS C O 1
ATOM 1452 N N . ARG C 1 37 ? 15.254 5.957 71.753 1.00 18.24 37 ARG C N 1
ATOM 1453 C CA . ARG C 1 37 ? 14.556 6.905 70.899 1.00 25.75 37 ARG C CA 1
ATOM 1454 C C . ARG C 1 37 ? 15.446 8.110 70.624 1.00 24.93 37 ARG C C 1
ATOM 1455 O O . ARG C 1 37 ? 15.793 8.857 71.541 1.00 24.62 37 ARG C O 1
ATOM 1463 N N . ILE C 1 38 ? 15.830 8.276 69.363 1.00 26.30 38 ILE C N 1
ATOM 1464 C CA . ILE C 1 38 ? 16.704 9.370 68.945 1.00 28.59 38 ILE C CA 1
ATOM 1465 C C . ILE C 1 38 ? 15.935 10.361 68.073 1.00 34.29 38 ILE C C 1
ATOM 1466 O O . ILE C 1 38 ? 15.713 10.121 66.887 1.00 36.59 38 ILE C O 1
ATOM 1471 N N . ALA C 1 39 ? 15.531 11.474 68.670 1.00 35.85 39 ALA C N 1
ATOM 1472 C CA . ALA C 1 39 ? 14.661 12.431 67.994 1.00 39.33 39 ALA C CA 1
ATOM 1473 C C . ALA C 1 39 ? 15.414 13.671 67.534 1.00 44.00 39 ALA C C 1
ATOM 1474 O O . ALA C 1 39 ? 14.976 14.374 66.622 1.00 50.37 39 ALA C O 1
ATOM 1476 N N . ASP C 1 40 ? 16.550 13.934 68.168 1.00 34.25 40 ASP C N 1
ATOM 1477 C CA . ASP C 1 40 ? 17.361 15.097 67.834 1.00 36.74 40 ASP C CA 1
ATOM 1478 C C . ASP C 1 40 ? 18.800 14.685 67.585 1.00 22.74 40 ASP C C 1
ATOM 1479 O O . ASP C 1 40 ? 19.220 13.605 67.987 1.00 23.45 40 ASP C O 1
ATOM 1484 N N . ALA C 1 41 ? 19.547 15.563 66.929 1.00 18.16 41 ALA C N 1
ATOM 1485 C CA . ALA C 1 41 ? 20.958 15.333 66.655 1.00 22.61 41 ALA C CA 1
ATOM 1486 C C . ALA C 1 41 ? 21.839 15.947 67.745 1.00 21.26 41 ALA C C 1
ATOM 1487 O O . ALA C 1 41 ? 23.065 15.877 67.669 1.00 26.83 41 ALA C O 1
ATOM 1489 N N . HIS C 1 42 ? 21.209 16.544 68.754 1.00 15.65 42 HIS C N 1
ATOM 1490 C CA . HIS C 1 42 ? 21.937 17.277 69.786 1.00 17.06 42 HIS C CA 1
ATOM 1491 C C . HIS C 1 42 ? 22.403 16.356 70.905 1.00 13.48 42 HIS C C 1
ATOM 1492 O O . HIS C 1 42 ? 21.950 16.487 72.043 1.00 16.49 42 HIS C O 1
ATOM 1499 N N . TYR C 1 43 ? 23.304 15.433 70.584 1.00 9.10 43 TYR C N 1
ATOM 1500 C CA . TYR C 1 43 ? 23.849 14.511 71.581 1.00 9.16 43 TYR C CA 1
ATOM 1501 C C . TYR C 1 43 ? 25.176 13.915 71.116 1.00 16.29 43 TYR C C 1
ATOM 1502 O O . TYR C 1 43 ? 25.525 13.972 69.937 1.00 19.50 43 TYR C O 1
ATOM 1511 N N . GLN C 1 44 ? 25.909 13.328 72.052 1.00 11.50 44 GLN C N 1
ATOM 1512 C CA . GLN C 1 44 ? 27.099 12.572 71.710 1.00 10.74 44 GLN C CA 1
ATOM 1513 C C . GLN C 1 44 ? 27.077 11.306 72.528 1.00 13.30 44 GLN C C 1
ATOM 1514 O O . GLN C 1 44 ? 26.396 11.233 73.548 1.00 12.01 44 GLN C O 1
ATOM 1520 N N . THR C 1 45 ? 27.831 10.309 72.088 1.00 9.38 45 THR C N 1
ATOM 1521 C CA . THR C 1 45 ? 27.903 9.073 72.832 1.00 14.25 45 THR C CA 1
ATOM 1522 C C . THR C 1 45 ? 29.307 8.483 72.807 1.00 19.56 45 THR C C 1
ATOM 1523 O O . THR C 1 45 ? 29.982 8.491 71.772 1.00 14.51 45 THR C O 1
ATOM 1527 N N . PHE C 1 46 ? 29.757 8.005 73.962 1.00 12.72 46 PHE C N 1
ATOM 1528 C CA . PHE C 1 46 ? 30.965 7.191 74.019 1.00 18.12 46 PHE C CA 1
ATOM 1529 C C . PHE C 1 46 ? 30.783 5.997 74.948 1.00 14.53 46 PHE C C 1
ATOM 1530 O O . PHE C 1 46 ? 30.080 6.095 75.954 1.00 16.92 46 PHE C O 1
ATOM 1538 N N . PRO C 1 47 ? 31.394 4.854 74.593 1.00 12.13 47 PRO C N 1
ATOM 1539 C CA . PRO C 1 47 ? 31.266 3.614 75.359 1.00 8.89 47 PRO C CA 1
ATOM 1540 C C . PRO C 1 47 ? 32.379 3.495 76.388 1.00 14.64 47 PRO C C 1
ATOM 1541 O O . PRO C 1 47 ? 33.462 4.030 76.178 1.00 16.65 47 PRO C O 1
ATOM 1545 N N . SER C 1 48 ? 32.122 2.777 77.473 1.00 16.97 48 SER C N 1
ATOM 1546 C CA . SER C 1 48 ? 33.161 2.508 78.457 1.00 21.28 48 SER C CA 1
ATOM 1547 C C . SER C 1 48 ? 32.760 1.327 79.331 1.00 18.46 48 SER C C 1
ATOM 1548 O O . SER C 1 48 ? 31.587 0.955 79.376 1.00 16.92 48 SER C O 1
ATOM 1551 N N . GLU C 1 49 ? 33.734 0.748 80.029 1.00 17.29 49 GLU C N 1
ATOM 1552 C CA . GLU C 1 49 ? 33.480 -0.376 80.930 1.00 16.35 49 GLU C CA 1
ATOM 1553 C C . GLU C 1 49 ? 32.688 0.051 82.157 1.00 27.16 49 GLU C C 1
ATOM 1554 O O . GLU C 1 49 ? 31.843 -0.691 82.655 1.00 25.33 49 GLU C O 1
ATOM 1560 N N . LYS C 1 50 ? 32.982 1.242 82.660 1.00 18.90 50 LYS C N 1
ATOM 1561 C CA . LYS C 1 50 ? 32.313 1.744 83.852 1.00 22.01 50 LYS C CA 1
ATOM 1562 C C . LYS C 1 50 ? 31.482 2.979 83.521 1.00 21.38 50 LYS C C 1
ATOM 1563 O O . LYS C 1 50 ? 31.751 3.665 82.540 1.00 19.02 50 LYS C O 1
ATOM 1569 N N . ALA C 1 51 ? 30.467 3.265 84.330 1.00 20.89 51 ALA C N 1
ATOM 1570 C CA . ALA C 1 51 ? 29.639 4.444 84.086 1.00 16.50 51 ALA C CA 1
ATOM 1571 C C . ALA C 1 51 ? 30.445 5.726 84.293 1.00 24.70 51 ALA C C 1
ATOM 1572 O O . ALA C 1 51 ? 31.009 5.956 85.368 1.00 19.32 51 ALA C O 1
ATOM 1574 N N . ALA C 1 52 ? 30.502 6.559 83.257 1.00 16.60 52 ALA C N 1
ATOM 1575 C CA . ALA C 1 52 ? 31.266 7.799 83.328 1.00 12.66 52 ALA C CA 1
ATOM 1576 C C . ALA C 1 52 ? 30.505 8.902 84.054 1.00 17.17 52 ALA C C 1
ATOM 1577 O O . ALA C 1 52 ? 31.107 9.822 84.614 1.00 22.15 52 ALA C O 1
ATOM 1579 N N . TYR C 1 53 ? 29.182 8.803 84.059 1.00 13.77 53 TYR C N 1
ATOM 1580 C CA . TYR C 1 53 ? 28.361 9.890 84.572 1.00 11.56 53 TYR C CA 1
ATOM 1581 C C . TYR C 1 53 ? 27.664 9.541 85.888 1.00 15.41 53 TYR C C 1
ATOM 1582 O O . TYR C 1 53 ? 27.488 8.371 86.225 1.00 19.17 53 TYR C O 1
ATOM 1591 N N . THR C 1 54 ? 27.274 10.577 86.623 1.00 17.37 54 THR C N 1
ATOM 1592 C CA . THR C 1 54 ? 26.617 10.418 87.917 1.00 15.91 54 THR C CA 1
ATOM 1593 C C . THR C 1 54 ? 25.286 9.690 87.774 1.00 22.29 54 THR C C 1
ATOM 1594 O O . THR C 1 54 ? 24.998 8.737 88.502 1.00 18.13 54 THR C O 1
ATOM 1598 N N . THR C 1 55 ? 24.469 10.142 86.829 1.00 19.13 55 THR C N 1
ATOM 1599 C CA . THR C 1 55 ? 23.171 9.518 86.610 1.00 24.62 55 THR C CA 1
ATOM 1600 C C . THR C 1 55 ? 23.361 8.219 85.849 1.00 23.39 55 THR C C 1
ATOM 1601 O O . THR C 1 55 ? 23.751 8.216 84.681 1.00 15.68 55 THR C O 1
ATOM 1605 N N . VAL C 1 56 ? 23.110 7.108 86.526 1.00 16.77 56 VAL C N 1
ATOM 1606 C CA . VAL C 1 56 ? 23.288 5.801 85.923 1.00 21.64 56 VAL C CA 1
ATOM 1607 C C . VAL C 1 56 ? 21.940 5.114 85.858 1.00 26.78 56 VAL C C 1
ATOM 1608 O O . VAL C 1 56 ? 21.276 4.934 86.881 1.00 22.02 56 VAL C O 1
ATOM 1612 N N . VAL C 1 57 ? 21.532 4.741 84.652 1.00 17.47 57 VAL C N 1
ATOM 1613 C CA . VAL C 1 57 ? 20.265 4.058 84.461 1.00 13.64 57 VAL C CA 1
ATOM 1614 C C . VAL C 1 57 ? 20.347 2.696 85.126 1.00 31.10 57 VAL C C 1
ATOM 1615 O O . VAL C 1 57 ? 21.307 1.955 84.917 1.00 29.02 57 VAL C O 1
ATOM 1619 N N . THR C 1 58 ? 19.345 2.380 85.939 1.00 27.13 58 THR C N 1
ATOM 1620 C CA . THR C 1 58 ? 19.328 1.125 86.679 1.00 37.04 58 THR C CA 1
ATOM 1621 C C . THR C 1 58 ? 18.774 -0.013 85.825 1.00 42.35 58 THR C C 1
ATOM 1622 O O . THR C 1 58 ? 19.470 -0.995 85.559 1.00 48.78 58 THR C O 1
ATOM 1626 N N . ASP C 1 59 ? 17.524 0.126 85.391 1.00 41.85 59 ASP C N 1
ATOM 1627 C CA . ASP C 1 59 ? 16.873 -0.908 84.591 1.00 40.90 59 ASP C CA 1
ATOM 1628 C C . ASP C 1 59 ? 16.144 -0.331 83.378 1.00 24.89 59 ASP C C 1
ATOM 1629 O O . ASP C 1 59 ? 16.213 0.869 83.113 1.00 30.00 59 ASP C O 1
ATOM 1634 N N . ALA C 1 60 ? 15.443 -1.196 82.651 1.00 25.08 60 ALA C N 1
ATOM 1635 C CA . ALA C 1 60 ? 14.757 -0.797 81.421 1.00 25.79 60 ALA C CA 1
ATOM 1636 C C . ALA C 1 60 ? 13.750 0.323 81.645 1.00 27.00 60 ALA C C 1
ATOM 1637 O O . ALA C 1 60 ? 13.644 1.249 80.836 1.00 23.89 60 ALA C O 1
ATOM 1639 N N . ALA C 1 61 ? 12.999 0.228 82.737 1.00 26.83 61 ALA C N 1
ATOM 1640 C CA . ALA C 1 61 ? 11.987 1.230 83.043 1.00 30.75 61 ALA C CA 1
ATOM 1641 C C . ALA C 1 61 ? 12.652 2.579 83.257 1.00 22.34 61 ALA C C 1
ATOM 1642 O O . ALA C 1 61 ? 12.151 3.616 82.819 1.00 22.29 61 ALA C O 1
ATOM 1644 N N . ASP C 1 62 ? 13.797 2.548 83.931 1.00 23.28 62 ASP C N 1
ATOM 1645 C CA . ASP C 1 62 ? 14.528 3.759 84.264 1.00 20.11 62 ASP C CA 1
ATOM 1646 C C . ASP C 1 62 ? 15.026 4.451 82.997 1.00 19.24 62 ASP C C 1
ATOM 1647 O O . ASP C 1 62 ? 15.045 5.680 82.917 1.00 22.15 62 ASP C O 1
ATOM 1652 N N . TRP C 1 63 ? 15.430 3.656 82.009 1.00 15.66 63 TRP C N 1
ATOM 1653 C CA . TRP C 1 63 ? 15.888 4.209 80.740 1.00 18.76 63 TRP C CA 1
ATOM 1654 C C . TRP C 1 63 ? 14.723 4.840 79.978 1.00 19.09 63 TRP C C 1
ATOM 1655 O O . TRP C 1 63 ? 14.848 5.945 79.455 1.00 19.44 63 TRP C O 1
ATOM 1666 N N . ARG C 1 64 ? 13.584 4.155 79.929 1.00 16.93 64 ARG C N 1
ATOM 1667 C CA . ARG C 1 64 ? 12.398 4.760 79.325 1.00 17.39 64 ARG C CA 1
ATOM 1668 C C . ARG C 1 64 ? 12.126 6.147 79.911 1.00 18.85 64 ARG C C 1
ATOM 1669 O O . ARG C 1 64 ? 11.824 7.088 79.179 1.00 25.06 64 ARG C O 1
ATOM 1677 N N . THR C 1 65 ? 12.259 6.275 81.227 1.00 23.64 65 THR C N 1
ATOM 1678 C CA . THR C 1 65 ? 12.037 7.560 81.890 1.00 21.11 65 THR C CA 1
ATOM 1679 C C . THR C 1 65 ? 13.032 8.624 81.419 1.00 17.59 65 THR C C 1
ATOM 1680 O O . THR C 1 65 ? 12.639 9.712 80.985 1.00 21.37 65 THR C O 1
ATOM 1684 N N . LYS C 1 66 ? 14.320 8.315 81.509 1.00 17.33 66 LYS C N 1
ATOM 1685 C CA . LYS C 1 66 ? 15.359 9.276 81.127 1.00 14.77 66 LYS C CA 1
ATOM 1686 C C . LYS C 1 66 ? 15.388 9.592 79.623 1.00 16.46 66 LYS C C 1
ATOM 1687 O O . LYS C 1 66 ? 15.595 10.740 79.232 1.00 19.52 66 LYS C O 1
ATOM 1693 N N . ASN C 1 67 ? 15.179 8.579 78.785 1.00 13.84 67 ASN C N 1
ATOM 1694 C CA . ASN C 1 67 ? 15.113 8.786 77.340 1.00 15.68 67 ASN C CA 1
ATOM 1695 C C . ASN C 1 67 ? 13.996 9.779 76.980 1.00 18.29 67 ASN C C 1
ATOM 1696 O O . ASN C 1 67 ? 14.192 10.691 76.182 1.00 18.57 67 ASN C O 1
ATOM 1701 N N . ALA C 1 68 ? 12.829 9.607 77.592 1.00 18.65 68 ALA C N 1
ATOM 1702 C CA . ALA C 1 68 ? 11.675 10.464 77.315 1.00 19.78 68 ALA C CA 1
ATOM 1703 C C . ALA C 1 68 ? 11.938 11.916 77.712 1.00 27.78 68 ALA C C 1
ATOM 1704 O O . ALA C 1 68 ? 11.490 12.851 77.039 1.00 23.68 68 ALA C O 1
ATOM 1706 N N . ALA C 1 69 ? 12.661 12.101 78.812 1.00 23.36 69 ALA C N 1
ATOM 1707 C CA . ALA C 1 69 ? 12.928 13.441 79.324 1.00 21.12 69 ALA C CA 1
ATOM 1708 C C . ALA C 1 69 ? 13.860 14.234 78.409 1.00 29.32 69 ALA C C 1
ATOM 1709 O O . ALA C 1 69 ? 13.959 15.456 78.521 1.00 24.77 69 ALA C O 1
ATOM 1711 N N . MET C 1 70 ? 14.534 13.538 77.495 1.00 22.12 70 MET C N 1
ATOM 1712 C CA . MET C 1 70 ? 15.499 14.173 76.601 1.00 24.82 70 MET C CA 1
ATOM 1713 C C . MET C 1 70 ? 14.833 15.066 75.577 1.00 30.36 70 MET C C 1
ATOM 1714 O O . MET C 1 70 ? 15.502 15.824 74.873 1.00 39.98 70 MET C O 1
ATOM 1719 N N . PHE C 1 71 ? 13.517 14.958 75.471 1.00 22.23 71 PHE C N 1
ATOM 1720 C CA . PHE C 1 71 ? 12.795 15.689 74.445 1.00 32.92 71 PHE C CA 1
ATOM 1721 C C . PHE C 1 71 ? 11.635 16.493 75.037 1.00 34.57 71 PHE C C 1
ATOM 1722 O O . PHE C 1 71 ? 10.736 16.938 74.319 1.00 28.68 71 PHE C O 1
ATOM 1730 N N . THR C 1 72 ? 11.684 16.687 76.354 1.00 20.78 72 THR C N 1
ATOM 1731 C CA . THR C 1 72 ? 10.683 17.481 77.074 1.00 14.62 72 THR C CA 1
ATOM 1732 C C . THR C 1 72 ? 11.072 18.961 77.103 1.00 17.39 72 THR C C 1
ATOM 1733 O O . THR C 1 72 ? 12.129 19.320 77.624 1.00 25.26 72 THR C O 1
ATOM 1737 N N . PRO C 1 73 ? 10.218 19.827 76.542 1.00 21.28 73 PRO C N 1
ATOM 1738 C CA . PRO C 1 73 ? 10.516 21.261 76.486 1.00 27.43 73 PRO C CA 1
ATOM 1739 C C . PRO C 1 73 ? 10.189 21.975 77.791 1.00 26.41 73 PRO C C 1
ATOM 1740 O O . PRO C 1 73 ? 9.210 21.640 78.457 1.00 20.14 73 PRO C O 1
ATOM 1744 N N . THR C 1 74 ? 11.014 22.954 78.145 1.00 17.99 74 THR C N 1
ATOM 1745 C CA . THR C 1 74 ? 10.735 23.838 79.266 1.00 15.32 74 THR C CA 1
ATOM 1746 C C . THR C 1 74 ? 10.995 25.276 78.825 1.00 16.77 74 THR C C 1
ATOM 1747 O O . THR C 1 74 ? 11.705 25.501 77.850 1.00 20.50 74 THR C O 1
ATOM 1751 N N . PRO C 1 75 ? 10.409 26.255 79.533 1.00 24.80 75 PRO C N 1
ATOM 1752 C CA . PRO C 1 75 ? 10.641 27.669 79.218 1.00 17.00 75 PRO C CA 1
ATOM 1753 C C . PRO C 1 75 ? 12.117 28.023 79.331 1.00 27.74 75 PRO C C 1
ATOM 1754 O O . PRO C 1 75 ? 12.786 27.568 80.255 1.00 35.57 75 PRO C O 1
ATOM 1758 N N . VAL C 1 76 ? 12.613 28.820 78.390 1.00 38.79 76 VAL C N 1
ATOM 1759 C CA . VAL C 1 76 ? 14.033 29.147 78.316 1.00 39.37 76 VAL C CA 1
ATOM 1760 C C . VAL C 1 76 ? 14.473 30.095 79.431 1.00 44.08 76 VAL C C 1
ATOM 1761 O O . VAL C 1 76 ? 13.651 30.766 80.058 1.00 42.96 76 VAL C O 1
ATOM 1765 N N . GLY D 1 2 ? -22.871 -0.603 121.361 1.00 65.86 2 GLY D N 1
ATOM 1766 C CA . GLY D 1 2 ? -21.721 -1.217 121.999 1.00 55.44 2 GLY D CA 1
ATOM 1767 C C . GLY D 1 2 ? -20.902 -2.052 121.033 1.00 41.02 2 GLY D C 1
ATOM 1768 O O . GLY D 1 2 ? -21.222 -2.139 119.847 1.00 44.60 2 GLY D O 1
ATOM 1769 N N . GLY D 1 3 ? -19.838 -2.665 121.542 1.00 26.40 3 GLY D N 1
ATOM 1770 C CA . GLY D 1 3 ? -19.014 -3.547 120.735 1.00 27.93 3 GLY D CA 1
ATOM 1771 C C . GLY D 1 3 ? -17.873 -2.857 120.012 1.00 18.52 3 GLY D C 1
ATOM 1772 O O . GLY D 1 3 ? -17.343 -1.843 120.478 1.00 13.64 3 GLY D O 1
ATOM 1773 N N . TYR D 1 4 ? -17.496 -3.418 118.865 1.00 15.79 4 TYR D N 1
ATOM 1774 C CA . TYR D 1 4 ? -16.366 -2.924 118.089 1.00 10.65 4 TYR D CA 1
ATOM 1775 C C . TYR D 1 4 ? -16.709 -2.694 116.629 1.00 11.53 4 TYR D C 1
ATOM 1776 O O . TYR D 1 4 ? -17.676 -3.246 116.112 1.00 15.86 4 TYR D O 1
ATOM 1785 N N . VAL D 1 5 ? -15.902 -1.864 115.980 1.00 14.12 5 VAL D N 1
ATOM 1786 C CA . VAL D 1 5 ? -15.874 -1.809 114.529 1.00 10.39 5 VAL D CA 1
ATOM 1787 C C . VAL D 1 5 ? -14.482 -2.288 114.150 1.00 12.35 5 VAL D C 1
ATOM 1788 O O . VAL D 1 5 ? -13.479 -1.743 114.619 1.00 15.78 5 VAL D O 1
ATOM 1792 N N . ASN D 1 6 ? -14.422 -3.330 113.334 1.00 12.11 6 ASN D N 1
ATOM 1793 C CA . ASN D 1 6 ? -13.141 -3.871 112.896 1.00 10.59 6 ASN D CA 1
ATOM 1794 C C . ASN D 1 6 ? -12.803 -3.342 111.514 1.00 13.99 6 ASN D C 1
ATOM 1795 O O . ASN D 1 6 ? -13.596 -3.466 110.593 1.00 16.14 6 ASN D O 1
ATOM 1800 N N . ILE D 1 7 ? -11.634 -2.737 111.370 1.00 10.06 7 ILE D N 1
ATOM 1801 C CA . ILE D 1 7 ? -11.285 -2.112 110.102 1.00 14.13 7 ILE D CA 1
ATOM 1802 C C . ILE D 1 7 ? -10.065 -2.788 109.496 1.00 19.79 7 ILE D C 1
ATOM 1803 O O . ILE D 1 7 ? -9.014 -2.877 110.134 1.00 12.81 7 ILE D O 1
ATOM 1808 N N . LYS D 1 8 ? -10.211 -3.281 108.272 1.00 10.45 8 LYS D N 1
ATOM 1809 C CA . LYS D 1 8 ? -9.064 -3.756 107.514 1.00 9.63 8 LYS D CA 1
ATOM 1810 C C . LYS D 1 8 ? -8.809 -2.799 106.355 1.00 12.68 8 LYS D C 1
ATOM 1811 O O . LYS D 1 8 ? -9.734 -2.453 105.624 1.00 14.33 8 LYS D O 1
ATOM 1817 N N . THR D 1 9 ? -7.571 -2.342 106.200 1.00 11.30 9 THR D N 1
ATOM 1818 C CA . THR D 1 9 ? -7.226 -1.563 105.019 1.00 15.32 9 THR D CA 1
ATOM 1819 C C . THR D 1 9 ? -6.360 -2.418 104.113 1.00 17.93 9 THR D C 1
ATOM 1820 O O . THR D 1 9 ? -5.661 -3.315 104.584 1.00 20.49 9 THR D O 1
ATOM 1824 N N . PHE D 1 10 ? -6.423 -2.157 102.811 1.00 18.08 10 PHE D N 1
ATOM 1825 C CA . PHE D 1 10 ? -5.737 -3.004 101.845 1.00 19.08 10 PHE D CA 1
ATOM 1826 C C . PHE D 1 10 ? -4.559 -2.294 101.202 1.00 21.99 10 PHE D C 1
ATOM 1827 O O . PHE D 1 10 ? -4.659 -1.133 100.824 1.00 25.23 10 PHE D O 1
ATOM 1835 N N . THR D 1 11 ? -3.438 -2.997 101.100 1.00 23.72 11 THR D N 1
ATOM 1836 C CA . THR D 1 11 ? -2.266 -2.445 100.449 1.00 23.54 11 THR D CA 1
ATOM 1837 C C . THR D 1 11 ? -2.587 -2.181 98.988 1.00 23.69 11 THR D C 1
ATOM 1838 O O . THR D 1 11 ? -3.286 -2.960 98.339 1.00 35.49 11 THR D O 1
ATOM 1842 N N . HIS D 1 12 ? -2.084 -1.065 98.481 1.00 27.22 12 HIS D N 1
ATOM 1843 C CA . HIS D 1 12 ? -2.360 -0.649 97.118 1.00 31.01 12 HIS D CA 1
ATOM 1844 C C . HIS D 1 12 ? -1.328 0.377 96.707 1.00 36.27 12 HIS D C 1
ATOM 1845 O O . HIS D 1 12 ? -0.812 1.106 97.554 1.00 29.16 12 HIS D O 1
ATOM 1852 N N . PRO D 1 13 ? -1.029 0.442 95.401 1.00 38.99 13 PRO D N 1
ATOM 1853 C CA . PRO D 1 13 ? -0.098 1.434 94.854 1.00 37.11 13 PRO D CA 1
ATOM 1854 C C . PRO D 1 13 ? -0.548 2.849 95.200 1.00 41.97 13 PRO D C 1
ATOM 1855 O O . PRO D 1 13 ? -1.741 3.146 95.114 1.00 38.53 13 PRO D O 1
ATOM 1859 N N . ALA D 1 14 ? 0.394 3.701 95.594 1.00 35.66 14 ALA D N 1
ATOM 1860 C CA . ALA D 1 14 ? 0.114 5.110 95.841 1.00 42.53 14 ALA D CA 1
ATOM 1861 C C . ALA D 1 14 ? 1.136 5.986 95.117 1.00 53.89 14 ALA D C 1
ATOM 1862 O O . ALA D 1 14 ? 1.734 6.886 95.711 1.00 58.45 14 ALA D O 1
ATOM 1864 N N . GLY D 1 15 ? 1.337 5.708 93.833 1.00 44.63 15 GLY D N 1
ATOM 1865 C CA . GLY D 1 15 ? 2.295 6.447 93.036 1.00 34.05 15 GLY D CA 1
ATOM 1866 C C . GLY D 1 15 ? 3.438 5.576 92.554 1.00 44.47 15 GLY D C 1
ATOM 1867 O O . GLY D 1 15 ? 3.586 4.432 92.982 1.00 49.38 15 GLY D O 1
ATOM 1868 N N . GLU D 1 16 ? 4.251 6.122 91.658 1.00 44.86 16 GLU D N 1
ATOM 1869 C CA . GLU D 1 16 ? 5.401 5.397 91.139 1.00 54.87 16 GLU D CA 1
ATOM 1870 C C . GLU D 1 16 ? 6.364 5.056 92.278 1.00 51.51 16 GLU D C 1
ATOM 1871 O O . GLU D 1 16 ? 6.818 5.939 93.008 1.00 50.27 16 GLU D O 1
ATOM 1877 N N . GLY D 1 17 ? 6.645 3.768 92.442 1.00 51.63 17 GLY D N 1
ATOM 1878 C CA . GLY D 1 17 ? 7.565 3.306 93.467 1.00 49.88 17 GLY D CA 1
ATOM 1879 C C . GLY D 1 17 ? 7.061 3.372 94.902 1.00 52.54 17 GLY D C 1
ATOM 1880 O O . GLY D 1 17 ? 7.834 3.165 95.837 1.00 57.18 17 GLY D O 1
ATOM 1881 N N . LYS D 1 18 ? 5.773 3.654 95.089 1.00 47.47 18 LYS D N 1
ATOM 1882 C CA . LYS D 1 18 ? 5.210 3.750 96.439 1.00 54.65 18 LYS D CA 1
ATOM 1883 C C . LYS D 1 18 ? 3.899 2.982 96.592 1.00 48.56 18 LYS D C 1
ATOM 1884 O O . LYS D 1 18 ? 3.323 2.513 95.609 1.00 41.53 18 LYS D O 1
ATOM 1890 N N . GLU D 1 19 ? 3.439 2.858 97.834 1.00 47.09 19 GLU D N 1
ATOM 1891 C CA . GLU D 1 19 ? 2.164 2.209 98.134 1.00 49.16 19 GLU D CA 1
ATOM 1892 C C . GLU D 1 19 ? 1.733 2.533 99.561 1.00 42.69 19 GLU D C 1
ATOM 1893 O O . GLU D 1 19 ? 2.544 2.983 100.370 1.00 41.81 19 GLU D O 1
ATOM 1899 N N . VAL D 1 20 ? 0.455 2.317 99.869 1.00 26.93 20 VAL D N 1
ATOM 1900 C CA . VAL D 1 20 ? -0.021 2.454 101.242 1.00 26.89 20 VAL D CA 1
ATOM 1901 C C . VAL D 1 20 ? -0.225 1.062 101.826 1.00 30.70 20 VAL D C 1
ATOM 1902 O O . VAL D 1 20 ? -0.934 0.245 101.242 1.00 27.49 20 VAL D O 1
ATOM 1906 N N . LYS D 1 21 ? 0.407 0.787 102.966 1.00 26.33 21 LYS D N 1
ATOM 1907 C CA . LYS D 1 21 ? 0.373 -0.548 103.550 1.00 31.54 21 LYS D CA 1
ATOM 1908 C C . LYS D 1 21 ? -0.917 -0.813 104.316 1.00 22.22 21 LYS D C 1
ATOM 1909 O O . LYS D 1 21 ? -1.369 0.016 105.106 1.00 24.33 21 LYS D O 1
ATOM 1915 N N . GLY D 1 22 ? -1.502 -1.979 104.079 1.00 23.38 22 GLY D N 1
ATOM 1916 C CA . GLY D 1 22 ? -2.718 -2.357 104.767 1.00 21.80 22 GLY D CA 1
ATOM 1917 C C . GLY D 1 22 ? -2.476 -2.633 106.234 1.00 24.31 22 GLY D C 1
ATOM 1918 O O . GLY D 1 22 ? -1.372 -3.004 106.640 1.00 21.36 22 GLY D O 1
ATOM 1919 N N . MET D 1 23 ? -3.517 -2.450 107.035 1.00 17.43 23 MET D N 1
ATOM 1920 C CA . MET D 1 23 ? -3.446 -2.755 108.453 1.00 22.06 23 MET D CA 1
ATOM 1921 C C . MET D 1 23 ? -4.798 -3.273 108.935 1.00 17.19 23 MET D C 1
ATOM 1922 O O . MET D 1 23 ? -5.809 -3.133 108.245 1.00 13.60 23 MET D O 1
ATOM 1927 N N . GLU D 1 24 ? -4.809 -3.901 110.105 1.00 14.29 24 GLU D N 1
ATOM 1928 C CA . GLU D 1 24 ? -6.052 -4.390 110.691 1.00 12.82 24 GLU D CA 1
ATOM 1929 C C . GLU D 1 24 ? -6.151 -3.841 112.103 1.00 17.58 24 GLU D C 1
ATOM 1930 O O . GLU D 1 24 ? -5.217 -3.987 112.886 1.00 17.91 24 GLU D O 1
ATOM 1936 N N . VAL D 1 25 ? -7.268 -3.195 112.425 1.00 14.22 25 VAL D N 1
ATOM 1937 C CA . VAL D 1 25 ? -7.440 -2.620 113.757 1.00 11.83 25 VAL D CA 1
ATOM 1938 C C . VAL D 1 25 ? -8.882 -2.735 114.232 1.00 14.19 25 VAL D C 1
ATOM 1939 O O . VAL D 1 25 ? -9.822 -2.549 113.459 1.00 10.40 25 VAL D O 1
ATOM 1943 N N . SER D 1 26 ? -9.047 -3.045 115.508 1.00 10.53 26 SER D N 1
ATOM 1944 C CA . SER D 1 26 ? -10.368 -3.091 116.115 1.00 15.69 26 SER D CA 1
ATOM 1945 C C . SER D 1 26 ? -10.541 -1.889 117.032 1.00 15.39 26 SER D C 1
ATOM 1946 O O . SER D 1 26 ? -9.690 -1.621 117.882 1.00 19.78 26 SER D O 1
ATOM 1949 N N . VAL D 1 27 ? -11.644 -1.172 116.848 1.00 11.76 27 VAL D N 1
ATOM 1950 C CA . VAL D 1 27 ? -11.886 0.094 117.535 1.00 14.45 27 VAL D CA 1
ATOM 1951 C C . VAL D 1 27 ? -13.212 0.055 118.298 1.00 12.57 27 VAL D C 1
ATOM 1952 O O . VAL D 1 27 ? -14.243 -0.299 117.731 1.00 13.38 27 VAL D O 1
ATOM 1956 N N . PRO D 1 28 ? -13.200 0.433 119.588 1.00 15.99 28 PRO D N 1
ATOM 1957 C CA . PRO D 1 28 ? -14.480 0.489 120.301 1.00 16.70 28 PRO D CA 1
ATOM 1958 C C . PRO D 1 28 ? -15.511 1.332 119.553 1.00 14.37 28 PRO D C 1
ATOM 1959 O O . PRO D 1 28 ? -15.193 2.415 119.044 1.00 15.68 28 PRO D O 1
ATOM 1963 N N . PHE D 1 29 ? -16.743 0.839 119.491 1.00 13.11 29 PHE D N 1
ATOM 1964 C CA . PHE D 1 29 ? -17.771 1.489 118.686 1.00 13.95 29 PHE D CA 1
ATOM 1965 C C . PHE D 1 29 ? -17.978 2.955 119.050 1.00 18.72 29 PHE D C 1
ATOM 1966 O O . PHE D 1 29 ? -18.104 3.801 118.172 1.00 19.64 29 PHE D O 1
ATOM 1974 N N . GLU D 1 30 ? -18.023 3.250 120.348 1.00 16.73 30 GLU D N 1
ATOM 1975 C CA . GLU D 1 30 ? -18.256 4.617 120.805 1.00 32.56 30 GLU D CA 1
ATOM 1976 C C . GLU D 1 30 ? -17.110 5.564 120.458 1.00 30.87 30 GLU D C 1
ATOM 1977 O O . GLU D 1 30 ? -17.264 6.780 120.519 1.00 29.98 30 GLU D O 1
ATOM 1983 N N . ILE D 1 31 ? -15.959 5.005 120.107 1.00 15.65 31 ILE D N 1
ATOM 1984 C CA . ILE D 1 31 ? -14.848 5.822 119.631 1.00 11.96 31 ILE D CA 1
ATOM 1985 C C . ILE D 1 31 ? -14.945 5.977 118.119 1.00 11.76 31 ILE D C 1
ATOM 1986 O O . ILE D 1 31 ? -14.886 7.082 117.586 1.00 15.25 31 ILE D O 1
ATOM 1991 N N . TYR D 1 32 ? -15.112 4.857 117.430 1.00 15.50 32 TYR D N 1
ATOM 1992 C CA . TYR D 1 32 ? -15.214 4.867 115.978 1.00 12.50 32 TYR D CA 1
ATOM 1993 C C . TYR D 1 32 ? -16.379 5.707 115.463 1.00 19.92 32 TYR D C 1
ATOM 1994 O O . TYR D 1 32 ? -16.214 6.482 114.529 1.00 15.83 32 TYR D O 1
ATOM 2003 N N . SER D 1 33 ? -17.557 5.541 116.059 1.00 16.66 33 SER D N 1
ATOM 2004 C CA . SER D 1 33 ? -18.754 6.218 115.567 1.00 18.49 33 SER D CA 1
ATOM 2005 C C . SER D 1 33 ? -18.625 7.738 115.640 1.00 25.59 33 SER D C 1
ATOM 2006 O O . SER D 1 33 ? -19.301 8.463 114.910 1.00 23.52 33 SER D O 1
ATOM 2009 N N . ASN D 1 34 ? -17.746 8.214 116.512 1.00 14.46 34 ASN D N 1
ATOM 2010 C CA . ASN D 1 34 ? -17.592 9.649 116.723 1.00 21.83 34 ASN D CA 1
ATOM 2011 C C . ASN D 1 34 ? -16.367 10.274 116.067 1.00 22.27 34 ASN D C 1
ATOM 2012 O O . ASN D 1 34 ? -16.176 11.488 116.121 1.00 21.09 34 ASN D O 1
ATOM 2017 N N . GLU D 1 35 ? -15.545 9.444 115.439 1.00 17.74 35 GLU D N 1
ATOM 2018 C CA . GLU D 1 35 ? -14.409 9.957 114.684 1.00 21.40 35 GLU D CA 1
ATOM 2019 C C . GLU D 1 35 ? -13.905 8.942 113.674 1.00 23.27 35 GLU D C 1
ATOM 2020 O O . GLU D 1 35 ? -13.398 7.886 114.040 1.00 24.03 35 GLU D O 1
ATOM 2026 N N . HIS D 1 36 ? -14.066 9.249 112.392 1.00 19.14 36 HIS D N 1
ATOM 2027 C CA . HIS D 1 36 ? -13.422 8.438 111.367 1.00 23.33 36 HIS D CA 1
ATOM 2028 C C . HIS D 1 36 ? -13.190 9.215 110.079 1.00 27.99 36 HIS D C 1
ATOM 2029 O O . HIS D 1 36 ? -14.063 9.937 109.599 1.00 37.20 36 HIS D O 1
ATOM 2036 N N . ARG D 1 37 ? -11.985 9.070 109.545 1.00 23.22 37 ARG D N 1
ATOM 2037 C CA . ARG D 1 37 ? -11.635 9.644 108.258 1.00 19.99 37 ARG D CA 1
ATOM 2038 C C . ARG D 1 37 ? -11.552 8.505 107.256 1.00 24.11 37 ARG D C 1
ATOM 2039 O O . ARG D 1 37 ? -10.727 7.599 107.407 1.00 23.60 37 ARG D O 1
ATOM 2047 N N . ILE D 1 38 ? -12.424 8.540 106.253 1.00 30.42 38 ILE D N 1
ATOM 2048 C CA . ILE D 1 38 ? -12.391 7.567 105.165 1.00 25.40 38 ILE D CA 1
ATOM 2049 C C . ILE D 1 38 ? -11.925 8.281 103.903 1.00 23.77 38 ILE D C 1
ATOM 2050 O O . ILE D 1 38 ? -12.725 8.883 103.197 1.00 32.01 38 ILE D O 1
ATOM 2055 N N . ALA D 1 39 ? -10.625 8.213 103.633 1.00 28.60 39 ALA D N 1
ATOM 2056 C CA . ALA D 1 39 ? -10.024 8.977 102.541 1.00 37.47 39 ALA D CA 1
ATOM 2057 C C . ALA D 1 39 ? -10.067 8.260 101.189 1.00 38.45 39 ALA D C 1
ATOM 2058 O O . ALA D 1 39 ? -9.931 8.896 100.147 1.00 28.11 39 ALA D O 1
ATOM 2060 N N . ASP D 1 40 ? -10.235 6.941 101.209 1.00 26.22 40 ASP D N 1
ATOM 2061 C CA . ASP D 1 40 ? -10.383 6.175 99.971 1.00 23.56 40 ASP D CA 1
ATOM 2062 C C . ASP D 1 40 ? -11.140 4.870 100.217 1.00 19.56 40 ASP D C 1
ATOM 2063 O O . ASP D 1 40 ? -11.553 4.585 101.343 1.00 16.68 40 ASP D O 1
ATOM 2068 N N . ALA D 1 41 ? -11.332 4.082 99.167 1.00 18.90 41 ALA D N 1
ATOM 2069 C CA . ALA D 1 41 ? -12.227 2.927 99.260 1.00 23.36 41 ALA D CA 1
ATOM 2070 C C . ALA D 1 41 ? -11.496 1.624 99.546 1.00 19.04 41 ALA D C 1
ATOM 2071 O O . ALA D 1 41 ? -12.084 0.546 99.462 1.00 21.26 41 ALA D O 1
ATOM 2073 N N . HIS D 1 42 ? -10.214 1.721 99.877 1.00 20.54 42 HIS D N 1
ATOM 2074 C CA . HIS D 1 42 ? -9.397 0.527 100.059 1.00 21.21 42 HIS D CA 1
ATOM 2075 C C . HIS D 1 42 ? -9.505 0.007 101.490 1.00 18.16 42 HIS D C 1
ATOM 2076 O O . HIS D 1 42 ? -8.518 -0.060 102.218 1.00 17.52 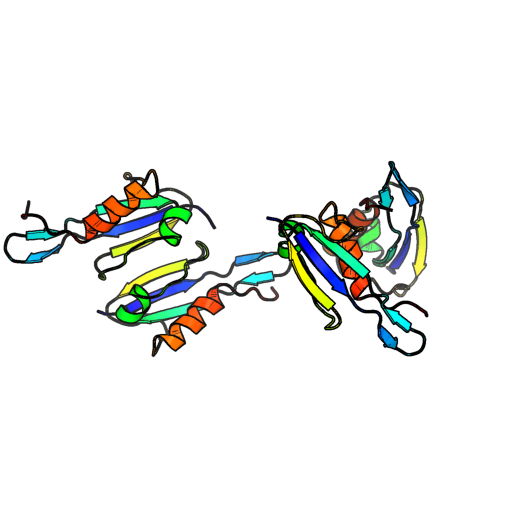42 HIS D O 1
ATOM 2083 N N . TYR D 1 43 ? -10.715 -0.360 101.890 1.00 15.43 43 TYR D N 1
ATOM 2084 C CA . TYR D 1 43 ? -10.948 -0.808 103.253 1.00 16.20 43 TYR D CA 1
ATOM 2085 C C . TYR D 1 43 ? -12.156 -1.738 103.323 1.00 18.92 43 TYR D C 1
ATOM 2086 O O . TYR D 1 43 ? -12.937 -1.837 102.369 1.00 12.15 43 TYR D O 1
ATOM 2095 N N . GLN D 1 44 ? -12.297 -2.423 104.457 1.00 13.80 44 GLN D N 1
ATOM 2096 C CA . GLN D 1 44 ? -13.520 -3.148 104.794 1.00 10.62 44 GLN D CA 1
ATOM 2097 C C . GLN D 1 44 ? -13.735 -3.000 106.293 1.00 12.14 44 GLN D C 1
ATOM 2098 O O . GLN D 1 44 ? -12.797 -3.179 107.073 1.00 15.42 44 GLN D O 1
ATOM 2104 N N . THR D 1 45 ? -14.957 -2.688 106.708 1.00 10.32 45 THR D N 1
ATOM 2105 C CA . THR D 1 45 ? -15.259 -2.684 108.141 1.00 11.49 45 THR D CA 1
ATOM 2106 C C . THR D 1 45 ? -16.386 -3.653 108.464 1.00 14.87 45 THR D C 1
ATOM 2107 O O . THR D 1 45 ? -17.267 -3.897 107.636 1.00 13.60 45 THR D O 1
ATOM 2111 N N . PHE D 1 46 ? -16.347 -4.195 109.677 1.00 14.03 46 PHE D N 1
ATOM 2112 C CA . PHE D 1 46 ? -17.408 -5.059 110.177 1.00 17.99 46 PHE D CA 1
ATOM 2113 C C . PHE D 1 46 ? -17.637 -4.738 111.649 1.00 16.82 46 PHE D C 1
ATOM 2114 O O . PHE D 1 46 ? -16.692 -4.722 112.429 1.00 14.98 46 PHE D O 1
ATOM 2122 N N . PRO D 1 47 ? -18.891 -4.468 112.035 1.00 18.53 47 PRO D N 1
ATOM 2123 C CA . PRO D 1 47 ? -19.192 -4.334 113.466 1.00 18.21 47 PRO D CA 1
ATOM 2124 C C . PRO D 1 47 ? -19.270 -5.703 114.125 1.00 17.32 47 PRO D C 1
ATOM 2125 O O . PRO D 1 47 ? -19.714 -6.662 113.494 1.00 18.61 47 PRO D O 1
ATOM 2129 N N . SER D 1 48 ? -18.847 -5.800 115.380 1.00 21.55 48 SER D N 1
ATOM 2130 C CA . SER D 1 48 ? -19.000 -7.042 116.125 1.00 16.57 48 SER D CA 1
ATOM 2131 C C . SER D 1 48 ? -18.951 -6.812 117.637 1.00 15.96 48 SER D C 1
ATOM 2132 O O . SER D 1 48 ? -18.516 -5.760 118.109 1.00 16.80 48 SER D O 1
ATOM 2135 N N . GLU D 1 49 ? -19.407 -7.804 118.389 1.00 16.04 49 GLU D N 1
ATOM 2136 C CA . GLU D 1 49 ? -19.460 -7.683 119.840 1.00 20.47 49 GLU D CA 1
ATOM 2137 C C . GLU D 1 49 ? -18.057 -7.748 120.424 1.00 23.67 49 GLU D C 1
ATOM 2138 O O . GLU D 1 49 ? -17.778 -7.148 121.465 1.00 22.97 49 GLU D O 1
ATOM 2144 N N . LYS D 1 50 ? -17.169 -8.465 119.741 1.00 21.10 50 LYS D N 1
ATOM 2145 C CA . LYS D 1 50 ? -15.802 -8.644 120.223 1.00 17.77 50 LYS D CA 1
ATOM 2146 C C . LYS D 1 50 ? -14.779 -8.142 119.203 1.00 26.09 50 LYS D C 1
ATOM 2147 O O . LYS D 1 50 ? -15.057 -8.097 118.010 1.00 21.30 50 LYS D O 1
ATOM 2153 N N . ALA D 1 51 ? -13.601 -7.751 119.678 1.00 14.44 51 ALA D N 1
ATOM 2154 C CA . ALA D 1 51 ? -12.553 -7.269 118.783 1.00 12.65 51 ALA D CA 1
ATOM 2155 C C . ALA D 1 51 ? -12.026 -8.429 117.947 1.00 15.33 51 ALA D C 1
ATOM 2156 O O . ALA D 1 51 ? -11.484 -9.389 118.487 1.00 24.41 51 ALA D O 1
ATOM 2158 N N . ALA D 1 52 ? -12.182 -8.345 116.629 1.00 11.34 52 ALA D N 1
ATOM 2159 C CA . ALA D 1 52 ? -11.756 -9.440 115.756 1.00 15.61 52 ALA D CA 1
ATOM 2160 C C . ALA D 1 52 ? -10.255 -9.455 115.475 1.00 13.75 52 ALA D C 1
ATOM 2161 O O . ALA D 1 52 ? -9.700 -10.491 115.096 1.00 17.04 52 ALA D O 1
ATOM 2163 N N . TYR D 1 53 ? -9.602 -8.310 115.647 1.00 12.02 53 TYR D N 1
ATOM 2164 C CA . TYR D 1 53 ? -8.194 -8.177 115.277 1.00 19.45 53 TYR D CA 1
ATOM 2165 C C . TYR D 1 53 ? -7.263 -8.028 116.475 1.00 21.13 53 TYR D C 1
ATOM 2166 O O . TYR D 1 53 ? -7.686 -7.618 117.556 1.00 18.10 53 TYR D O 1
ATOM 2175 N N . THR D 1 54 ? -5.989 -8.349 116.250 1.00 18.55 54 THR D N 1
ATOM 2176 C CA . THR D 1 54 ? -4.952 -8.289 117.275 1.00 16.12 54 THR D CA 1
ATOM 2177 C C . THR D 1 54 ? -4.767 -6.889 117.847 1.00 19.15 54 THR D C 1
ATOM 2178 O O . THR D 1 54 ? -4.735 -6.704 119.062 1.00 21.73 54 THR D O 1
ATOM 2182 N N . THR D 1 55 ? -4.623 -5.910 116.965 1.00 18.52 55 THR D N 1
ATOM 2183 C CA . THR D 1 55 ? -4.437 -4.527 117.385 1.00 24.63 55 THR D CA 1
ATOM 2184 C C . THR D 1 55 ? -5.774 -3.913 117.768 1.00 22.23 55 THR D C 1
ATOM 2185 O O . THR D 1 55 ? -6.654 -3.758 116.921 1.00 14.98 55 THR D O 1
ATOM 2189 N N . VAL D 1 56 ? -5.923 -3.575 119.047 1.00 16.90 56 VAL D N 1
ATOM 2190 C CA . VAL D 1 56 ? -7.164 -3.006 119.557 1.00 21.23 56 VAL D CA 1
ATOM 2191 C C . VAL D 1 56 ? -6.917 -1.591 120.089 1.00 21.02 56 VAL D C 1
ATOM 2192 O O . VAL D 1 56 ? -6.029 -1.373 120.911 1.00 15.10 56 VAL D O 1
ATOM 2196 N N . VAL D 1 57 ? -7.691 -0.633 119.590 1.00 19.69 57 VAL D N 1
ATOM 2197 C CA . VAL D 1 57 ? -7.596 0.755 120.033 1.00 17.46 57 VAL D CA 1
ATOM 2198 C C . VAL D 1 57 ? -8.015 0.873 121.493 1.00 24.03 57 VAL D C 1
ATOM 2199 O O . VAL D 1 57 ? -8.993 0.255 121.910 1.00 21.45 57 VAL D O 1
ATOM 2203 N N . THR D 1 58 ? -7.272 1.667 122.262 1.00 24.45 58 THR D N 1
ATOM 2204 C CA . THR D 1 58 ? -7.568 1.866 123.678 1.00 25.06 58 THR D CA 1
ATOM 2205 C C . THR D 1 58 ? -8.366 3.144 123.941 1.00 28.12 58 THR D C 1
ATOM 2206 O O . THR D 1 58 ? -9.421 3.098 124.575 1.00 33.19 58 THR D O 1
ATOM 2210 N N . ASP D 1 59 ? -7.863 4.284 123.471 1.00 20.58 59 ASP D N 1
ATOM 2211 C CA . ASP D 1 59 ? -8.591 5.544 123.644 1.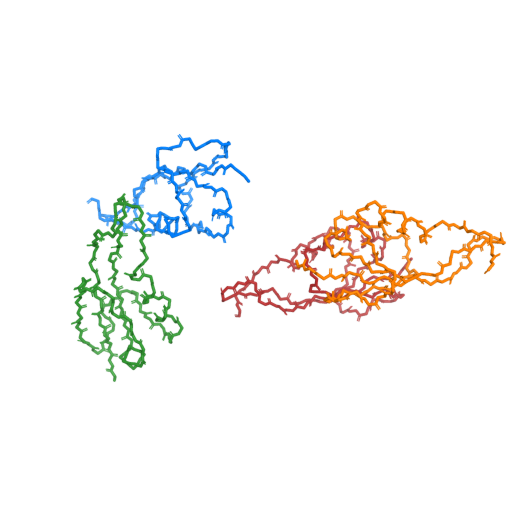00 21.12 59 ASP D CA 1
ATOM 2212 C C . ASP D 1 59 ? -8.743 6.351 122.354 1.00 22.50 59 ASP D C 1
ATOM 2213 O O . ASP D 1 59 ? -8.182 5.997 121.315 1.00 18.43 59 ASP D O 1
ATOM 2218 N N . ALA D 1 60 ? -9.520 7.428 122.424 1.00 20.21 60 ALA D N 1
ATOM 2219 C CA . ALA D 1 60 ? -9.807 8.234 121.242 1.00 19.57 60 ALA D CA 1
ATOM 2220 C C . ALA D 1 60 ? -8.527 8.747 120.575 1.00 28.80 60 ALA D C 1
ATOM 2221 O O . ALA D 1 60 ? -8.407 8.728 119.352 1.00 19.20 60 ALA D O 1
ATOM 2223 N N . ALA D 1 61 ? -7.568 9.200 121.376 1.00 18.91 61 ALA D N 1
ATOM 2224 C CA . ALA D 1 61 ? -6.327 9.739 120.816 1.00 20.09 61 ALA D CA 1
ATOM 2225 C C . ALA D 1 61 ? -5.556 8.663 120.062 1.00 23.03 61 ALA D C 1
ATOM 2226 O O . ALA D 1 61 ? -4.917 8.930 119.043 1.00 21.77 61 ALA D O 1
ATOM 2228 N N . ASP D 1 62 ? -5.635 7.437 120.561 1.00 17.72 62 ASP D N 1
ATOM 2229 C CA . ASP D 1 62 ? -4.946 6.316 119.940 1.00 16.54 62 ASP D CA 1
ATOM 2230 C C . ASP D 1 62 ? -5.568 6.018 118.575 1.00 24.50 62 ASP D C 1
ATOM 2231 O O . ASP D 1 62 ? -4.861 5.742 117.605 1.00 19.08 62 ASP D O 1
ATOM 2236 N N . TRP D 1 63 ? -6.892 6.102 118.490 1.00 17.73 63 TRP D N 1
ATOM 2237 C CA . TRP D 1 63 ? -7.568 5.883 117.216 1.00 13.24 63 TRP D CA 1
ATOM 2238 C C . TRP D 1 63 ? -7.226 6.968 116.196 1.00 12.23 63 TRP D C 1
ATOM 2239 O O . TRP D 1 63 ? -6.975 6.667 115.032 1.00 17.37 63 TRP D O 1
ATOM 2250 N N . ARG D 1 64 ? -7.203 8.227 116.631 1.00 17.41 64 ARG D N 1
ATOM 2251 C CA . ARG D 1 64 ? -6.845 9.320 115.724 1.00 20.03 64 ARG D CA 1
ATOM 2252 C C . ARG D 1 64 ? -5.504 9.057 115.049 1.00 23.35 64 ARG D C 1
ATOM 2253 O O . ARG D 1 64 ? -5.327 9.328 113.861 1.00 26.96 64 ARG D O 1
ATOM 2261 N N . THR D 1 65 ? -4.564 8.527 115.825 1.00 18.24 65 THR D N 1
ATOM 2262 C CA . THR D 1 65 ? -3.237 8.178 115.331 1.00 23.43 65 THR D CA 1
ATOM 2263 C C . THR D 1 65 ? -3.277 7.075 114.267 1.00 26.93 65 THR D C 1
ATOM 2264 O O . THR D 1 65 ? -2.717 7.223 113.176 1.00 25.32 65 THR D O 1
ATOM 2268 N N . LYS D 1 66 ? -3.944 5.972 114.580 1.00 20.14 66 LYS D N 1
ATOM 2269 C CA . LYS D 1 66 ? -4.028 4.856 113.644 1.00 19.61 66 LYS D CA 1
ATOM 2270 C C . LYS D 1 66 ? -4.843 5.201 112.400 1.00 23.51 66 LYS D C 1
ATOM 2271 O O . LYS D 1 66 ? -4.541 4.725 111.304 1.00 26.41 66 LYS D O 1
ATOM 2277 N N . ASN D 1 67 ? -5.871 6.032 112.569 1.00 19.21 67 ASN D N 1
ATOM 2278 C CA . ASN D 1 67 ? -6.717 6.429 111.448 1.00 19.83 67 ASN D CA 1
ATOM 2279 C C . ASN D 1 67 ? -5.922 7.290 110.472 1.00 27.90 67 ASN D C 1
ATOM 2280 O O . ASN D 1 67 ? -6.068 7.173 109.253 1.00 31.87 67 ASN D O 1
ATOM 2285 N N . ALA D 1 68 ? -5.066 8.146 111.016 1.00 17.32 68 ALA D N 1
ATOM 2286 C CA . ALA D 1 68 ? -4.227 9.003 110.192 1.00 25.75 68 ALA D CA 1
ATOM 2287 C C . ALA D 1 68 ? -3.199 8.183 109.413 1.00 28.37 68 ALA D C 1
ATOM 2288 O O . ALA D 1 68 ? -2.933 8.461 108.244 1.00 36.23 68 ALA D O 1
ATOM 2290 N N . ALA D 1 69 ? -2.630 7.171 110.064 1.00 19.51 69 ALA D N 1
ATOM 2291 C CA . ALA D 1 69 ? -1.577 6.354 109.464 1.00 24.61 69 ALA D CA 1
ATOM 2292 C C . ALA D 1 69 ? -2.073 5.565 108.256 1.00 37.24 69 ALA D C 1
ATOM 2293 O O . ALA D 1 69 ? -1.283 5.165 107.396 1.00 35.92 69 ALA D O 1
ATOM 2295 N N . MET D 1 70 ? -3.383 5.348 108.194 1.00 28.56 70 MET D N 1
ATOM 2296 C CA . MET D 1 70 ? -3.991 4.587 107.104 1.00 33.19 70 MET D CA 1
ATOM 2297 C C . MET D 1 70 ? -3.776 5.207 105.732 1.00 47.70 70 MET D C 1
ATOM 2298 O O . MET D 1 70 ? -3.994 4.554 104.713 1.00 63.47 70 MET D O 1
ATOM 2303 N N . PHE D 1 71 ? -3.364 6.468 105.701 1.00 47.26 71 PHE D N 1
ATOM 2304 C CA . PHE D 1 71 ? -3.225 7.175 104.436 1.00 45.28 71 PHE D CA 1
ATOM 2305 C C . PHE D 1 71 ? -1.833 7.781 104.264 1.00 55.50 71 PHE D C 1
ATOM 2306 O O . PHE D 1 71 ? -1.673 8.840 103.652 1.00 61.16 71 PHE D O 1
ATOM 2314 N N . THR D 1 72 ? -0.828 7.096 104.805 1.00 48.84 72 THR D N 1
ATOM 2315 C CA . THR D 1 72 ? 0.563 7.518 104.656 1.00 52.27 72 THR D CA 1
ATOM 2316 C C . THR D 1 72 ? 1.333 6.581 103.724 1.00 49.85 72 THR D C 1
ATOM 2317 O O . THR D 1 72 ? 1.489 5.393 104.013 1.00 41.75 72 THR D O 1
ATOM 2321 N N . PRO D 1 73 ? 1.811 7.117 102.590 1.00 47.76 73 PRO D N 1
ATOM 2322 C CA . PRO D 1 73 ? 2.538 6.333 101.585 1.00 52.74 73 PRO D CA 1
ATOM 2323 C C . PRO D 1 73 ? 3.941 5.951 102.051 1.00 54.22 73 PRO D C 1
ATOM 2324 O O . PRO D 1 73 ? 4.532 6.648 102.875 1.00 46.68 73 PRO D O 1
ATOM 2328 N N . THR D 1 74 ? 4.460 4.848 101.520 1.00 57.49 74 THR D N 1
ATOM 2329 C CA . THR D 1 74 ? 5.791 4.362 101.870 1.00 47.84 74 THR D CA 1
ATOM 2330 C C . THR D 1 74 ? 6.450 3.729 100.646 1.00 59.24 74 THR D C 1
ATOM 2331 O O . THR D 1 74 ? 5.792 3.533 99.624 1.00 58.61 74 THR D O 1
ATOM 2335 N N . PRO D 1 75 ? 7.757 3.425 100.737 1.00 67.76 75 PRO D N 1
ATOM 2336 C CA . PRO D 1 75 ? 8.481 2.765 99.642 1.00 71.89 75 PRO D CA 1
ATOM 2337 C C . PRO D 1 75 ? 7.979 1.347 99.370 1.00 72.60 75 PRO D C 1
ATOM 2338 O O . PRO D 1 75 ? 7.877 0.537 100.292 1.00 71.27 75 PRO D O 1
ATOM 2342 N N . VAL D 1 76 ? 7.681 1.057 98.106 1.00 73.21 76 VAL D N 1
ATOM 2343 C CA . VAL D 1 76 ? 7.119 -0.232 97.712 1.00 73.19 76 VAL D CA 1
ATOM 2344 C C . VAL D 1 76 ? 7.981 -1.407 98.170 1.00 77.01 76 VAL D C 1
ATOM 2345 O O . VAL D 1 76 ? 9.161 -1.245 98.479 1.00 83.23 76 VAL D O 1
#

Foldseek 3Di:
DFWKWKWFPWDADDVQKIQHIDTEIEDVVLCVVDADDDDPRMDIDTDRYHPDPHYQDHNVSRVVVRVSRVDIDGD/DWAWKWKWFDWDADDPQKIQHIDIEIEIPVLPVVDADDDDDRMDIDGDRYRPDPHYQPDNVSRVVVRVSRPDIDGDD/DWWKWKWFDWADDDPQKIQHIDIEIEDVVLPVVDADDDDPRMDIDTDRDHPDPHYQDDNVSRVVVRVSRNDMDGD/DFWKKKWFPWDDDDDQKIFHIDIEIEGPVLPVVDADDPDDRMDIDGDRYGPDDHYADDNVSVVVVRVSRPDMDGD

Secondary structure (DSSP, 8-state):
--EEEEEE--EE-STTEEE---EEEEEHHHHHHS-----S-EEEEEESS--SSEE--SHHHHHHHHHTTT--EE-/--SEEEEEE--EE-STTEEE---EEEEEHHHHHHS----SS-EEEEEESS--SS-B--SHHHHHHHHHHTT--EE--/--EEEEEE--EE-STTEEE---EEEEEHHHHHHS-----S-EEEEEESS--SS-B--SHHHHHHHHHHTT--EE-/--EEEEEE--EE-STTEEE---EEEEEHHHHTT-----SS-EEEEEESS--SS-B--SHHHHHHHHHHTT--EE-

Radius of gyration: 27.68 Å; Cα contacts (8 Å, |Δi|>4): 607; chains: 4; bounding box: 80×47×57 Å

Nearest PDB structures (foldseek):
  3ig9-assembly3_C  TM=9.883E-01  e=1.244E-14  Escherichia phage RB69
  7vs5-assembly1_if-5  TM=9.105E-01  e=3.591E-08  Tequatrovirus T4
  3spj-assembly1_A  TM=2.862E-01  e=3.578E+00  Gallus gallus
  3spg-assembly1_A  TM=2.925E-01  e=4.937E+00  Gallus gallus
  3sph-assembly1_A  TM=2.887E-01  e=4.340E+00  Gallus gallus

InterPro domains:
  IPR031743 Small outer capsid protein [MF_04115] (1-74)
  IPR031743 Small outer capsid protein [PF16855] (3-64)
  IPR038151 Small outer capsid protein superfamily [G3DSA:3.90.930.20] (1-78)

Organism: Escherichia phage RB69 (NCBI:txid12353)

Sequence (302 aa):
GGYVNIKTFTHPAGEGKEVKGMEVSVPFEIYSNEHRIADAHYQTFPSEKAAYTTVVTDAADWRTKNAAMFTPTPVMGGYVNIKTFTHPAGEGKEVKGMEVSVPFEIYSNEHRIADAHYQTFPSEKAAYTTVVTDAADWRTKNAAMFTPTPVSGGYVNIKTFTHPAGEGKEVKGMEVSVPFEIYSNEHRIADAHYQTFPSEKAAYTTVVTDAADWRTKNAAMFTPTPVGGYVNIKTFTHPAGEGKEVKGMEVSVPFEIYSNEHRIADAHYQTFPSEKAAYTTVVTDAADWRTKNAAMFTPTPV